Protein AF-A0A2Z6PUZ1-F1 (afdb_monomer_lite)

Structure (mmCIF, N/CA/C/O backbone):
data_AF-A0A2Z6PUZ1-F1
#
_entry.id   AF-A0A2Z6PUZ1-F1
#
loop_
_atom_site.group_PDB
_atom_site.id
_atom_site.type_symbol
_atom_site.label_atom_id
_atom_site.label_alt_id
_atom_site.label_comp_id
_atom_site.label_asym_id
_atom_site.label_entity_id
_atom_site.label_seq_id
_atom_site.pdbx_PDB_ins_code
_atom_site.Cartn_x
_atom_site.Cartn_y
_atom_site.Cartn_z
_atom_site.occupancy
_atom_site.B_iso_or_equiv
_atom_site.auth_seq_id
_atom_site.auth_comp_id
_atom_site.auth_asym_id
_atom_site.auth_atom_id
_atom_site.pdbx_PDB_model_num
ATOM 1 N N . MET A 1 1 ? 56.267 -3.246 -98.572 1.00 48.97 1 MET A N 1
ATOM 2 C CA . MET A 1 1 ? 56.157 -4.081 -97.356 1.00 48.97 1 MET A CA 1
ATOM 3 C C . MET A 1 1 ? 55.888 -3.183 -96.146 1.00 48.97 1 MET A C 1
ATOM 5 O O . MET A 1 1 ? 56.822 -2.883 -95.427 1.00 48.97 1 MET A O 1
ATOM 9 N N . LEU A 1 2 ? 54.656 -2.688 -95.949 1.00 52.09 2 LEU A N 1
ATOM 10 C CA . LEU A 1 2 ? 54.317 -1.794 -94.814 1.00 52.09 2 LEU A CA 1
ATOM 11 C C . LEU A 1 2 ? 52.958 -2.115 -94.145 1.00 52.09 2 LEU A C 1
ATOM 13 O O . LEU A 1 2 ? 52.468 -1.336 -93.341 1.00 52.09 2 LEU A O 1
ATOM 17 N N . GLY A 1 3 ? 52.332 -3.256 -94.467 1.00 59.59 3 GLY A N 1
ATOM 18 C CA . GLY A 1 3 ? 51.023 -3.641 -93.909 1.00 59.59 3 GLY A CA 1
ATOM 19 C C . GLY A 1 3 ? 51.072 -4.608 -92.716 1.00 59.59 3 GLY A C 1
ATOM 20 O O . GLY A 1 3 ? 50.100 -4.700 -91.976 1.00 59.59 3 GLY A O 1
ATOM 21 N N . GLY A 1 4 ? 52.186 -5.326 -92.519 1.00 64.75 4 GLY A N 1
ATOM 22 C CA . GLY A 1 4 ? 52.316 -6.352 -91.472 1.00 64.75 4 GLY A CA 1
ATOM 23 C C . GLY A 1 4 ? 52.539 -5.777 -90.070 1.00 64.75 4 GLY A C 1
ATOM 24 O O . GLY A 1 4 ? 51.841 -6.163 -89.135 1.00 64.75 4 GLY A O 1
ATOM 25 N N . ASP A 1 5 ? 53.443 -4.802 -89.938 1.00 68.94 5 ASP A N 1
ATOM 26 C CA . ASP A 1 5 ? 53.825 -4.231 -88.635 1.00 68.94 5 ASP A CA 1
ATOM 27 C C . ASP A 1 5 ? 52.685 -3.431 -87.986 1.00 68.94 5 ASP A C 1
ATOM 29 O O . ASP A 1 5 ? 52.436 -3.552 -86.788 1.00 68.94 5 ASP A O 1
ATOM 33 N N . SER A 1 6 ? 51.913 -2.676 -88.777 1.00 74.31 6 SER A N 1
ATOM 34 C CA . SER A 1 6 ? 50.749 -1.926 -88.278 1.00 74.31 6 SER A CA 1
ATOM 35 C C . SER A 1 6 ? 49.648 -2.848 -87.734 1.00 74.31 6 SER A C 1
ATOM 37 O O . SER A 1 6 ? 49.064 -2.562 -86.689 1.00 74.31 6 SER A O 1
ATOM 39 N N . MET A 1 7 ? 49.401 -3.991 -88.384 1.00 76.06 7 MET A N 1
ATOM 40 C CA . MET A 1 7 ? 48.402 -4.964 -87.927 1.00 76.06 7 MET A CA 1
ATOM 41 C C . MET A 1 7 ? 48.829 -5.655 -86.620 1.00 76.06 7 MET A C 1
ATOM 43 O O . MET A 1 7 ? 47.989 -5.926 -85.760 1.00 76.06 7 MET A O 1
ATOM 47 N N . PHE A 1 8 ? 50.131 -5.902 -86.444 1.00 80.81 8 PHE A N 1
ATOM 48 C CA . PHE A 1 8 ? 50.684 -6.496 -85.226 1.00 80.81 8 PHE A CA 1
ATOM 49 C C . PHE A 1 8 ? 50.580 -5.554 -84.014 1.00 80.81 8 PHE A C 1
ATOM 51 O O . PHE A 1 8 ? 50.162 -5.988 -82.939 1.00 80.81 8 PHE A O 1
ATOM 58 N N . HIS A 1 9 ? 50.859 -4.258 -84.189 1.00 81.38 9 HIS A N 1
ATOM 59 C CA . HIS A 1 9 ? 50.680 -3.256 -83.130 1.00 81.38 9 HIS A CA 1
ATOM 60 C C . HIS A 1 9 ? 49.220 -3.140 -82.665 1.00 81.38 9 HIS A C 1
ATOM 62 O O . HIS A 1 9 ? 48.959 -3.173 -81.464 1.00 81.38 9 HIS A O 1
ATOM 68 N N . ILE A 1 10 ? 48.262 -3.119 -83.597 1.00 84.25 10 ILE A N 1
ATOM 69 C CA . ILE A 1 10 ? 46.825 -3.070 -83.271 1.00 84.25 10 ILE A CA 1
ATOM 70 C C . ILE A 1 10 ? 46.384 -4.322 -82.493 1.00 84.25 10 ILE A C 1
ATOM 72 O O . ILE A 1 10 ? 45.576 -4.237 -81.566 1.00 84.25 10 ILE A O 1
ATOM 76 N N . ALA A 1 11 ? 46.910 -5.501 -82.840 1.00 86.50 11 ALA A N 1
ATOM 77 C CA . ALA A 1 11 ? 46.602 -6.734 -82.119 1.00 86.50 11 ALA A CA 1
ATOM 78 C C . ALA A 1 11 ? 47.135 -6.715 -80.674 1.00 86.50 11 ALA A C 1
ATOM 80 O O . ALA A 1 11 ? 46.419 -7.134 -79.763 1.00 86.50 11 ALA A O 1
ATOM 81 N N . LEU A 1 12 ? 48.345 -6.187 -80.460 1.00 90.81 12 LEU A N 1
ATOM 82 C CA . LEU A 1 12 ? 48.935 -6.022 -79.128 1.00 90.81 12 LEU A CA 1
ATOM 83 C C . LEU A 1 12 ? 48.157 -5.021 -78.269 1.00 90.81 12 LEU A C 1
ATOM 85 O O . LEU A 1 12 ? 47.855 -5.324 -77.116 1.00 90.81 12 LEU A O 1
ATOM 89 N N . GLU A 1 13 ? 47.787 -3.867 -78.825 1.00 90.19 13 GLU A N 1
ATOM 90 C CA . GLU A 1 13 ? 46.967 -2.867 -78.130 1.00 90.19 13 GLU A CA 1
ATOM 91 C C . GLU A 1 13 ? 45.599 -3.430 -77.748 1.00 90.19 13 GLU A C 1
ATOM 93 O O . GLU A 1 13 ? 45.149 -3.269 -76.615 1.00 90.19 13 GLU A O 1
ATOM 98 N N . ARG A 1 14 ? 44.956 -4.173 -78.655 1.00 91.69 14 ARG A N 1
ATOM 99 C CA . ARG A 1 14 ? 43.691 -4.857 -78.369 1.00 91.69 14 ARG A CA 1
ATOM 100 C C . ARG A 1 14 ? 43.838 -5.858 -77.223 1.00 91.69 14 ARG A C 1
ATOM 102 O O . ARG A 1 14 ? 42.954 -5.953 -76.375 1.00 91.69 14 ARG A O 1
ATOM 109 N N . ASP A 1 15 ? 44.911 -6.640 -77.207 1.00 94.50 15 ASP A N 1
ATOM 110 C CA . ASP A 1 15 ? 45.113 -7.660 -76.178 1.00 94.50 15 ASP A CA 1
ATOM 111 C C . ASP A 1 15 ? 45.514 -7.041 -74.825 1.00 94.50 15 ASP A C 1
ATOM 113 O O . ASP A 1 15 ? 45.118 -7.563 -73.781 1.00 94.50 15 ASP A O 1
ATOM 117 N N . ALA A 1 16 ? 46.203 -5.894 -74.821 1.00 94.62 16 ALA A N 1
ATOM 118 C CA . ALA A 1 16 ? 46.419 -5.074 -73.628 1.00 94.62 16 ALA A CA 1
ATOM 119 C C . ALA A 1 16 ? 45.098 -4.486 -73.100 1.00 94.62 16 ALA A C 1
ATOM 121 O O . ALA A 1 16 ? 44.765 -4.689 -71.933 1.00 94.62 16 ALA A O 1
ATOM 122 N N . ALA A 1 17 ? 44.288 -3.879 -73.972 1.00 94.38 17 ALA A N 1
ATOM 123 C CA . ALA A 1 17 ? 42.981 -3.328 -73.616 1.00 94.38 17 ALA A CA 1
ATOM 124 C C . ALA A 1 17 ? 42.038 -4.401 -73.046 1.00 94.38 17 ALA A C 1
ATOM 126 O O . ALA A 1 17 ? 41.336 -4.163 -72.066 1.00 94.38 17 ALA A O 1
ATOM 127 N N . LYS A 1 18 ? 42.052 -5.626 -73.591 1.00 95.06 18 LYS A N 1
ATOM 128 C CA . LYS A 1 18 ? 41.286 -6.755 -73.031 1.00 95.06 18 LYS A CA 1
ATOM 129 C C . LYS A 1 18 ? 41.709 -7.108 -71.603 1.00 95.06 18 LYS A C 1
ATOM 131 O O . LYS A 1 18 ? 40.847 -7.419 -70.784 1.00 95.06 18 LYS A O 1
ATOM 136 N N . LYS A 1 19 ? 43.012 -7.070 -71.295 1.00 95.81 19 LYS A N 1
ATOM 137 C CA . LYS A 1 19 ? 43.515 -7.312 -69.932 1.00 95.81 19 LYS A CA 1
ATOM 138 C C . LYS A 1 19 ? 43.088 -6.199 -68.978 1.00 95.81 19 LYS A C 1
ATOM 140 O O . LYS A 1 19 ? 42.649 -6.499 -67.872 1.00 95.81 19 LYS A O 1
ATOM 145 N N . GLU A 1 20 ? 43.159 -4.942 -69.408 1.00 95.56 20 GLU A N 1
ATOM 146 C CA . GLU A 1 20 ? 42.694 -3.806 -68.604 1.00 95.56 20 GLU A CA 1
ATOM 147 C C . GLU A 1 20 ? 41.190 -3.876 -68.329 1.00 95.56 20 GLU A C 1
ATOM 149 O O . GLU A 1 20 ? 40.772 -3.726 -67.183 1.00 95.56 20 GLU A O 1
ATOM 154 N N . VAL A 1 21 ? 40.376 -4.195 -69.340 1.00 96.62 21 VAL A N 1
ATOM 155 C CA . VAL A 1 21 ? 38.927 -4.392 -69.169 1.00 96.62 21 VAL A CA 1
ATOM 156 C C . VAL A 1 21 ? 38.639 -5.496 -68.150 1.00 96.62 21 VAL A C 1
ATOM 158 O O . VAL A 1 21 ? 37.787 -5.306 -67.282 1.00 96.62 21 VAL A O 1
ATOM 161 N N . ALA A 1 22 ? 39.367 -6.616 -68.200 1.00 96.31 22 ALA A N 1
ATOM 162 C CA . ALA A 1 22 ? 39.205 -7.702 -67.235 1.00 96.31 22 ALA A CA 1
ATOM 163 C C . ALA A 1 22 ? 39.552 -7.265 -65.797 1.00 96.31 22 ALA A C 1
ATOM 165 O O . ALA A 1 22 ? 38.813 -7.579 -64.863 1.00 96.31 22 ALA A O 1
ATOM 166 N N . LEU A 1 23 ? 40.630 -6.493 -65.614 1.00 96.69 23 LEU A N 1
ATOM 167 C CA . LEU A 1 23 ? 41.018 -5.951 -64.306 1.00 96.69 23 LEU A CA 1
ATOM 168 C C . LEU A 1 23 ? 39.987 -4.951 -63.766 1.00 96.69 23 LEU A C 1
ATOM 170 O O . LEU A 1 23 ? 39.624 -5.004 -62.590 1.00 96.69 23 LEU A O 1
ATOM 174 N N . VAL A 1 24 ? 39.478 -4.061 -64.620 1.00 96.94 24 VAL A N 1
ATOM 175 C CA . VAL A 1 24 ? 38.442 -3.089 -64.241 1.00 96.94 24 VAL A CA 1
ATOM 176 C C . VAL A 1 24 ? 37.142 -3.799 -63.867 1.00 96.94 24 VAL A C 1
ATOM 178 O O . VAL A 1 24 ? 36.525 -3.437 -62.869 1.00 96.94 24 VAL A O 1
ATOM 181 N N . GLN A 1 25 ? 36.743 -4.836 -64.607 1.00 96.81 25 GLN A N 1
ATOM 182 C CA . GLN A 1 25 ? 35.571 -5.649 -64.269 1.00 96.81 25 GLN A CA 1
ATOM 183 C C . GLN A 1 25 ? 35.733 -6.346 -62.916 1.00 96.81 25 GLN A C 1
ATOM 185 O O . GLN A 1 25 ? 34.830 -6.270 -62.086 1.00 96.81 25 GLN A O 1
ATOM 190 N N . GLN A 1 26 ? 36.889 -6.962 -62.653 1.00 97.44 26 GLN A N 1
ATOM 191 C CA . GLN A 1 26 ? 37.169 -7.577 -61.355 1.00 97.44 26 GLN A CA 1
ATOM 192 C C . GLN A 1 26 ? 37.097 -6.550 -60.215 1.00 97.44 26 GLN A C 1
ATOM 194 O O . GLN A 1 26 ? 36.474 -6.806 -59.184 1.00 97.44 26 GLN A O 1
ATOM 199 N N . SER A 1 27 ? 37.701 -5.375 -60.410 1.00 96.94 27 SER A N 1
ATOM 200 C CA . SER A 1 27 ? 37.666 -4.280 -59.437 1.00 96.94 27 SER A CA 1
ATOM 201 C C . SER A 1 27 ? 36.239 -3.778 -59.189 1.00 96.94 27 SER A C 1
ATOM 203 O O . SER A 1 27 ? 35.842 -3.572 -58.041 1.00 96.94 27 SER A O 1
ATOM 205 N N . LEU A 1 28 ? 35.429 -3.653 -60.245 1.00 97.31 28 LEU A N 1
ATOM 206 C CA . LEU A 1 28 ? 34.025 -3.259 -60.150 1.00 97.31 28 LEU A CA 1
ATOM 207 C C . LEU A 1 28 ? 33.201 -4.277 -59.354 1.00 97.31 28 LEU A C 1
ATOM 209 O O . LEU A 1 28 ? 32.424 -3.883 -58.484 1.00 97.31 28 LEU A O 1
ATOM 213 N N . GLU A 1 29 ? 33.371 -5.572 -59.621 1.00 97.75 29 GLU A N 1
ATOM 214 C CA . GLU A 1 29 ? 32.673 -6.619 -58.869 1.00 97.75 29 GLU A CA 1
ATOM 215 C C . GLU A 1 29 ? 33.099 -6.633 -57.395 1.00 97.75 29 GLU A C 1
ATOM 217 O O . GLU A 1 29 ? 32.244 -6.676 -56.507 1.00 97.75 29 GLU A O 1
ATOM 222 N N . GLN A 1 30 ? 34.392 -6.467 -57.100 1.00 97.31 30 GLN A N 1
ATOM 223 C CA . GLN A 1 30 ? 34.864 -6.344 -55.719 1.00 97.31 30 GLN A CA 1
ATOM 224 C C . GLN A 1 30 ? 34.286 -5.104 -55.018 1.00 97.31 30 GLN A C 1
ATOM 226 O O . GLN A 1 30 ? 33.877 -5.176 -53.856 1.00 97.31 30 GLN A O 1
ATOM 231 N N . ALA A 1 31 ? 34.209 -3.967 -55.714 1.00 97.75 31 ALA A N 1
ATOM 232 C CA . ALA A 1 31 ? 33.630 -2.740 -55.177 1.00 97.75 31 ALA A CA 1
ATOM 233 C C . ALA A 1 31 ? 32.133 -2.897 -54.862 1.00 97.75 31 ALA A C 1
ATOM 235 O O . ALA A 1 31 ? 31.678 -2.417 -53.822 1.00 97.75 31 ALA A O 1
ATOM 236 N N . LYS A 1 32 ? 31.371 -3.612 -55.702 1.00 97.88 32 LYS A N 1
ATOM 237 C CA . LYS A 1 32 ? 29.952 -3.921 -55.451 1.00 97.88 32 LYS A CA 1
ATOM 238 C C . LYS A 1 32 ? 29.767 -4.781 -54.203 1.00 97.88 32 LYS A C 1
ATOM 240 O O . LYS A 1 32 ? 28.930 -4.452 -53.361 1.00 97.88 32 LYS A O 1
ATOM 245 N N . VAL A 1 33 ? 30.565 -5.842 -54.059 1.00 97.69 33 VAL A N 1
ATOM 246 C CA . VAL A 1 33 ? 30.535 -6.716 -52.873 1.00 97.69 33 VAL A CA 1
ATOM 247 C C . VAL A 1 33 ? 30.870 -5.918 -51.612 1.00 97.69 33 VAL A C 1
ATOM 249 O O . VAL A 1 33 ? 30.142 -5.991 -50.621 1.00 97.69 33 VAL A O 1
ATOM 252 N N . ASN A 1 34 ? 31.912 -5.085 -51.664 1.00 97.50 34 ASN A N 1
ATOM 253 C CA . ASN A 1 34 ? 32.303 -4.237 -50.539 1.00 97.50 34 ASN A CA 1
ATOM 254 C C . ASN A 1 34 ? 31.202 -3.232 -50.176 1.00 97.50 34 ASN A C 1
ATOM 256 O O . ASN A 1 34 ? 30.875 -3.075 -49.002 1.00 97.50 34 ASN A O 1
ATOM 260 N N . HIS A 1 35 ? 30.598 -2.571 -51.166 1.00 98.06 35 HIS A N 1
ATOM 261 C CA . HIS A 1 35 ? 29.508 -1.627 -50.931 1.00 98.06 35 HIS A CA 1
ATOM 262 C C . HIS A 1 35 ? 28.308 -2.299 -50.251 1.00 98.06 35 HIS A C 1
ATOM 264 O O . HIS A 1 35 ? 27.771 -1.759 -49.283 1.00 98.06 35 HIS A O 1
ATOM 270 N N . ALA A 1 36 ? 27.918 -3.493 -50.709 1.00 97.94 36 ALA A N 1
ATOM 271 C CA . ALA A 1 36 ? 26.853 -4.267 -50.081 1.00 97.94 36 ALA A CA 1
ATOM 272 C C . ALA A 1 36 ? 27.187 -4.604 -48.616 1.00 97.94 36 ALA A C 1
ATOM 274 O O . ALA A 1 36 ? 26.367 -4.363 -47.730 1.00 97.94 36 ALA A O 1
ATOM 275 N N . ALA A 1 37 ? 28.411 -5.066 -48.341 1.00 97.75 37 ALA A N 1
ATOM 276 C CA . ALA A 1 37 ? 28.863 -5.364 -46.983 1.00 97.75 37 ALA A CA 1
ATOM 277 C C . ALA A 1 37 ? 28.849 -4.122 -46.069 1.00 97.75 37 ALA A C 1
ATOM 279 O O . ALA A 1 37 ? 28.367 -4.184 -44.935 1.00 97.75 37 ALA A O 1
ATOM 280 N N . TYR A 1 38 ? 29.320 -2.971 -46.561 1.00 98.12 38 TYR A N 1
ATOM 281 C CA . TYR A 1 38 ? 29.282 -1.715 -45.806 1.00 98.12 38 TYR A CA 1
ATOM 282 C C . TYR A 1 38 ? 27.859 -1.244 -45.525 1.00 98.12 38 TYR A C 1
ATOM 284 O O . TYR A 1 38 ? 27.577 -0.789 -44.417 1.00 98.12 38 TYR A O 1
ATOM 292 N N . LYS A 1 39 ? 26.955 -1.378 -46.497 1.00 98.19 39 LYS A N 1
ATOM 293 C CA . LYS A 1 39 ? 25.550 -1.004 -46.337 1.00 98.19 39 LYS A CA 1
ATOM 294 C C . LYS A 1 39 ? 24.876 -1.812 -45.228 1.00 98.19 39 LYS A C 1
ATOM 296 O O . LYS A 1 39 ? 24.182 -1.229 -44.398 1.00 98.19 39 LYS A O 1
ATOM 301 N N . GLU A 1 40 ? 25.104 -3.122 -45.173 1.00 98.19 40 GLU A N 1
ATOM 302 C CA . GLU A 1 40 ? 24.557 -3.966 -44.103 1.00 98.19 40 GLU A CA 1
ATOM 303 C C . GLU A 1 40 ? 25.173 -3.635 -42.737 1.00 98.19 40 GLU A C 1
ATOM 305 O O . GLU A 1 40 ? 24.446 -3.501 -41.751 1.00 98.19 40 GLU A O 1
ATOM 310 N N . LYS A 1 41 ? 26.489 -3.387 -42.673 1.00 97.94 41 LYS A N 1
ATOM 311 C CA . LYS A 1 41 ? 27.143 -2.930 -41.436 1.00 97.94 41 LYS A CA 1
ATOM 312 C C . LYS A 1 41 ? 26.568 -1.600 -40.941 1.00 97.94 41 LYS A C 1
ATOM 314 O O . LYS A 1 41 ? 26.324 -1.457 -39.746 1.00 97.94 41 LYS A O 1
ATOM 319 N N . PHE A 1 42 ? 26.328 -0.649 -41.841 1.00 98.12 42 PHE A N 1
ATOM 320 C CA . PHE A 1 42 ? 25.741 0.644 -41.496 1.00 98.12 42 PHE A CA 1
ATOM 321 C C . PHE A 1 42 ? 24.319 0.495 -40.942 1.00 98.12 42 PHE A C 1
ATOM 323 O O . PHE A 1 42 ? 24.001 1.080 -39.909 1.00 98.12 42 PHE A O 1
ATOM 330 N N . LYS A 1 43 ? 23.478 -0.343 -41.564 1.00 98.38 43 LYS A N 1
ATOM 331 C CA . LYS A 1 43 ? 22.136 -0.651 -41.038 1.00 98.38 43 LYS A CA 1
ATOM 332 C C . LYS A 1 43 ? 22.197 -1.252 -39.634 1.00 98.38 43 LYS A C 1
ATOM 334 O O . LYS A 1 43 ? 21.428 -0.851 -38.765 1.00 98.38 43 LYS A O 1
ATOM 339 N N . LEU A 1 44 ? 23.117 -2.192 -39.406 1.00 98.38 44 LEU A N 1
ATOM 340 C CA . LEU A 1 44 ? 23.300 -2.804 -38.092 1.00 98.38 44 LEU A CA 1
ATOM 341 C C . LEU A 1 44 ? 23.732 -1.765 -37.048 1.00 98.38 44 LEU A C 1
ATOM 343 O O . LEU A 1 44 ? 23.182 -1.738 -35.951 1.00 98.38 44 LEU A O 1
ATOM 347 N N . GLN A 1 45 ? 24.676 -0.888 -37.398 1.00 98.38 45 GLN A N 1
ATOM 348 C CA . GLN A 1 45 ? 25.124 0.198 -36.524 1.00 98.38 45 GLN A CA 1
ATOM 349 C C . GLN A 1 45 ? 23.990 1.168 -36.181 1.00 98.38 45 GLN A C 1
ATOM 351 O O . GLN A 1 45 ? 23.842 1.521 -35.015 1.00 98.38 45 GLN A O 1
ATOM 356 N N . ALA A 1 46 ? 23.159 1.543 -37.157 1.00 98.31 46 ALA A N 1
ATOM 357 C CA . ALA A 1 46 ? 21.990 2.382 -36.913 1.00 98.31 46 ALA A CA 1
ATOM 358 C C . ALA A 1 46 ? 21.016 1.720 -35.922 1.00 98.31 46 ALA A C 1
ATOM 360 O O . ALA A 1 46 ? 20.593 2.357 -34.962 1.00 98.31 46 ALA A O 1
ATOM 361 N N . GLY A 1 47 ? 20.733 0.423 -36.092 1.00 98.44 47 GLY A N 1
ATOM 362 C CA . GLY A 1 47 ? 19.868 -0.319 -35.170 1.00 98.44 47 GLY A CA 1
ATOM 363 C C . GLY A 1 47 ? 20.445 -0.454 -33.756 1.00 98.44 47 GLY A C 1
ATOM 364 O O . GLY A 1 47 ? 19.699 -0.403 -32.779 1.00 98.44 47 GLY A O 1
ATOM 365 N N . LEU A 1 48 ? 21.766 -0.602 -33.626 1.00 98.50 48 LEU A N 1
ATOM 366 C CA . LEU A 1 48 ? 22.433 -0.608 -32.321 1.00 98.50 48 LEU A CA 1
ATOM 367 C C . LEU A 1 48 ? 22.367 0.759 -31.639 1.00 98.50 48 LEU A C 1
ATOM 369 O O . LEU A 1 48 ? 22.123 0.811 -30.438 1.00 98.50 48 LEU A O 1
ATOM 373 N N . LEU A 1 49 ? 22.540 1.847 -32.393 1.00 98.44 49 LEU A N 1
ATOM 374 C CA . LEU A 1 49 ? 22.456 3.203 -31.855 1.00 98.44 49 LEU A CA 1
ATOM 375 C C . LEU A 1 49 ? 21.052 3.509 -31.316 1.00 98.44 49 LEU A C 1
ATOM 377 O O . LEU A 1 49 ? 20.928 4.050 -30.222 1.00 98.44 49 LEU A O 1
ATOM 381 N N . THR A 1 50 ? 19.999 3.101 -32.031 1.00 98.38 50 THR A N 1
ATOM 382 C CA . THR A 1 50 ? 18.615 3.240 -31.551 1.00 98.38 50 THR A CA 1
ATOM 383 C C . THR A 1 50 ? 18.397 2.493 -30.236 1.00 98.38 50 THR A C 1
ATOM 385 O O . THR A 1 50 ? 17.910 3.082 -29.275 1.00 98.38 50 THR A O 1
ATOM 388 N N . LYS A 1 51 ? 18.826 1.226 -30.154 1.00 98.44 51 LYS A N 1
ATOM 389 C CA . LYS A 1 51 ? 18.707 0.428 -28.923 1.00 98.44 51 LYS A CA 1
ATOM 390 C C . LYS A 1 51 ? 19.503 1.010 -27.759 1.00 98.44 51 LYS A C 1
ATOM 392 O O . LYS A 1 51 ? 19.074 0.893 -26.616 1.00 98.44 51 LYS A O 1
ATOM 397 N N . LEU A 1 52 ? 20.669 1.594 -28.034 1.00 98.44 52 LEU A N 1
ATOM 398 C CA . LEU A 1 52 ? 21.477 2.245 -27.008 1.00 98.44 52 LEU A CA 1
ATOM 399 C C . LEU A 1 52 ? 20.733 3.449 -26.422 1.00 98.44 52 LEU A C 1
ATOM 401 O O . LEU A 1 52 ? 20.615 3.539 -25.206 1.00 98.44 52 LEU A O 1
ATOM 405 N N . ASN A 1 53 ? 20.151 4.295 -27.274 1.00 98.12 53 ASN A N 1
ATOM 406 C CA . ASN A 1 53 ? 19.367 5.448 -26.832 1.00 98.12 53 ASN A CA 1
ATOM 407 C C . ASN A 1 53 ? 18.138 5.030 -26.005 1.00 98.12 53 ASN A C 1
ATO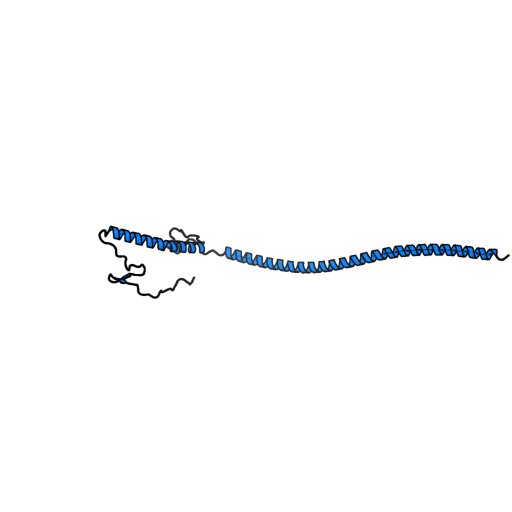M 409 O O . ASN A 1 53 ? 17.901 5.575 -24.933 1.00 98.12 53 ASN A O 1
ATOM 413 N N . GLU A 1 54 ? 17.393 4.011 -26.450 1.00 98.44 54 GLU A N 1
ATOM 414 C CA . GLU A 1 54 ? 16.268 3.452 -25.680 1.00 98.44 54 GLU A CA 1
ATOM 415 C C . GLU A 1 54 ? 16.706 2.982 -24.282 1.00 98.44 54 GLU A C 1
ATOM 417 O O . GLU A 1 54 ? 16.005 3.207 -23.294 1.00 98.44 54 GLU A O 1
ATOM 422 N N . LYS A 1 55 ? 17.881 2.347 -24.181 1.00 98.19 55 LYS A N 1
ATOM 423 C CA . LYS A 1 55 ? 18.421 1.872 -22.902 1.00 98.19 55 LYS A CA 1
ATOM 424 C C . LYS A 1 55 ? 18.934 2.995 -22.010 1.00 98.19 55 LYS A C 1
ATOM 426 O O . LYS A 1 55 ? 18.778 2.896 -20.795 1.00 98.19 55 LYS A O 1
ATOM 431 N N . GLU A 1 56 ? 19.501 4.052 -22.578 1.00 98.25 56 GLU A N 1
ATOM 432 C CA . GLU A 1 56 ? 19.884 5.251 -21.829 1.00 98.25 56 GLU A CA 1
ATOM 433 C C . GLU A 1 56 ? 18.653 5.960 -21.242 1.00 98.25 56 GLU A C 1
ATOM 435 O O . GLU A 1 56 ? 18.652 6.317 -20.063 1.00 98.25 56 GLU A O 1
ATOM 440 N N . GLU A 1 57 ? 17.566 6.079 -22.010 1.00 98.44 57 GLU A N 1
ATOM 441 C CA . GLU A 1 57 ? 16.298 6.638 -21.523 1.00 98.44 57 GLU A CA 1
ATOM 442 C C . GLU A 1 57 ? 15.664 5.776 -20.417 1.00 98.44 57 GLU A C 1
ATOM 444 O O . GLU A 1 57 ? 15.185 6.302 -19.407 1.00 98.44 57 GLU A O 1
ATOM 449 N N . GLU A 1 58 ? 15.677 4.448 -20.571 1.00 98.38 58 GLU A N 1
ATOM 450 C CA . GLU A 1 58 ? 15.195 3.512 -19.548 1.00 98.38 58 GLU A CA 1
ATOM 451 C C . GLU A 1 58 ? 16.022 3.616 -18.256 1.00 98.38 58 GLU A C 1
ATOM 453 O O . GLU A 1 58 ? 15.455 3.688 -17.164 1.00 98.38 58 GLU A O 1
ATOM 458 N N . ALA A 1 59 ? 17.352 3.698 -18.364 1.00 98.25 59 ALA A N 1
ATOM 459 C CA . ALA A 1 59 ? 18.244 3.858 -17.218 1.00 98.25 59 ALA A CA 1
ATOM 460 C C . ALA A 1 59 ? 18.004 5.183 -16.473 1.00 98.25 59 ALA A C 1
ATOM 462 O O . ALA A 1 59 ? 17.971 5.197 -15.238 1.00 98.25 59 ALA A O 1
ATOM 463 N N . ALA A 1 60 ? 17.770 6.281 -17.200 1.00 98.38 60 ALA A N 1
ATOM 464 C CA . ALA A 1 60 ? 17.425 7.568 -16.601 1.00 98.38 60 ALA A CA 1
ATOM 465 C C . ALA A 1 60 ? 16.103 7.486 -15.817 1.00 98.38 60 ALA A C 1
ATOM 467 O O . ALA A 1 60 ? 16.038 7.910 -14.663 1.00 98.38 60 ALA A O 1
ATOM 468 N N . ARG A 1 61 ? 15.066 6.864 -16.396 1.00 98.50 61 ARG A N 1
ATOM 469 C CA . ARG A 1 61 ? 13.778 6.649 -15.713 1.00 98.50 61 ARG A CA 1
ATOM 470 C C . ARG A 1 61 ? 13.923 5.796 -14.456 1.00 98.50 61 ARG A C 1
ATOM 472 O O . ARG A 1 61 ? 13.406 6.168 -13.404 1.00 98.50 61 ARG A O 1
ATOM 479 N N . LEU A 1 62 ? 14.640 4.676 -14.547 1.00 98.31 62 LEU A N 1
ATOM 480 C CA . LEU A 1 62 ? 14.855 3.783 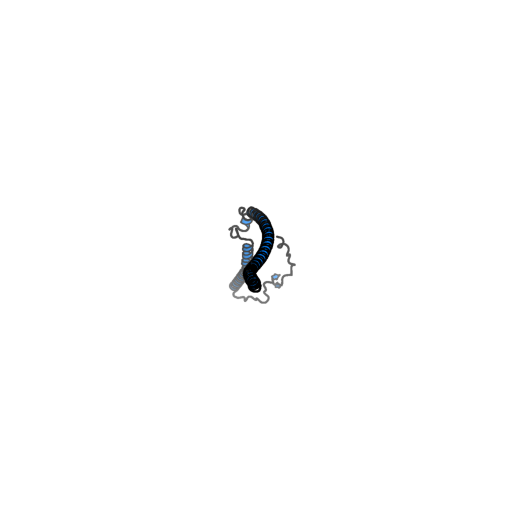-13.406 1.00 98.31 62 LEU A CA 1
ATOM 481 C C . LEU A 1 62 ? 15.622 4.473 -12.277 1.00 98.31 62 LEU A C 1
ATOM 483 O O . LEU A 1 62 ? 15.285 4.273 -11.112 1.00 98.31 62 LEU A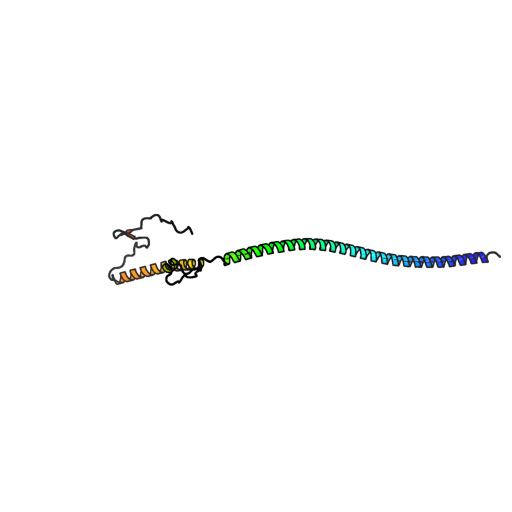 O 1
ATOM 487 N N . THR A 1 63 ? 16.594 5.324 -12.608 1.00 98.31 63 THR A N 1
ATOM 488 C CA . THR A 1 63 ? 17.308 6.141 -11.615 1.00 98.31 63 THR A CA 1
ATOM 489 C C . THR A 1 63 ? 16.336 7.038 -10.849 1.00 98.31 63 THR A C 1
ATOM 491 O O . THR A 1 63 ? 16.298 6.983 -9.622 1.00 98.31 63 THR A O 1
ATOM 494 N N . THR A 1 64 ? 15.470 7.777 -11.554 1.00 98.19 64 THR A N 1
ATOM 495 C CA . THR A 1 64 ? 14.498 8.671 -10.898 1.00 98.19 64 THR A CA 1
ATOM 496 C C . THR A 1 64 ? 13.485 7.933 -10.019 1.00 98.19 64 THR A C 1
ATOM 498 O O . THR A 1 64 ? 13.161 8.396 -8.926 1.00 98.19 64 THR A O 1
ATOM 501 N N . GLU A 1 65 ? 12.996 6.765 -10.450 1.00 98.38 65 GLU A N 1
ATOM 502 C CA . GLU A 1 65 ? 12.052 5.986 -9.640 1.00 98.38 65 GLU A CA 1
ATOM 503 C C . GLU A 1 65 ? 12.750 5.366 -8.422 1.00 98.38 65 GLU A C 1
ATOM 505 O O . GLU A 1 65 ? 12.163 5.309 -7.345 1.00 98.38 65 GLU A O 1
ATOM 510 N N . THR A 1 66 ? 14.017 4.962 -8.559 1.00 98.25 66 THR A N 1
ATOM 511 C CA . THR A 1 66 ? 14.817 4.443 -7.439 1.00 98.25 66 THR A CA 1
ATOM 512 C C . THR A 1 66 ? 14.996 5.504 -6.355 1.00 98.25 66 THR A C 1
ATOM 514 O O . THR A 1 66 ? 14.740 5.220 -5.188 1.00 98.25 66 THR A O 1
ATOM 517 N N . GLU A 1 67 ? 15.353 6.736 -6.726 1.00 98.38 67 GLU A N 1
ATOM 518 C CA . GLU A 1 67 ? 15.494 7.855 -5.781 1.00 98.38 67 GLU A CA 1
ATOM 519 C C . GLU A 1 67 ? 14.175 8.165 -5.057 1.00 98.38 67 GLU A C 1
ATOM 521 O O . GLU A 1 67 ? 14.145 8.354 -3.837 1.00 98.38 67 GLU A O 1
ATOM 526 N N . LYS A 1 68 ? 13.058 8.165 -5.793 1.00 98.44 68 LYS A N 1
ATOM 527 C CA . LYS A 1 68 ? 11.718 8.371 -5.232 1.00 98.44 68 LYS A CA 1
ATOM 528 C C . LYS A 1 68 ? 11.333 7.266 -4.245 1.00 98.44 68 LYS A C 1
ATOM 530 O O . LYS A 1 68 ? 10.874 7.572 -3.143 1.00 98.44 68 LYS A O 1
ATOM 535 N N . LEU A 1 69 ? 11.514 5.998 -4.621 1.00 98.50 69 LEU A N 1
ATOM 536 C CA . LEU A 1 69 ? 11.223 4.855 -3.752 1.00 98.50 69 LEU A CA 1
ATOM 537 C C . LEU A 1 69 ? 12.110 4.868 -2.503 1.00 98.50 69 LEU A C 1
ATOM 539 O O . LEU A 1 69 ? 11.624 4.602 -1.406 1.00 98.50 69 LEU A O 1
ATOM 543 N N . GLU A 1 70 ? 13.386 5.233 -2.636 1.00 98.38 70 GLU A N 1
ATOM 544 C CA . GLU A 1 70 ? 14.291 5.379 -1.496 1.00 98.38 70 GLU A CA 1
ATOM 545 C C . GLU A 1 70 ? 13.805 6.464 -0.519 1.00 98.38 70 GLU A C 1
ATOM 547 O O . GLU A 1 70 ? 13.850 6.263 0.697 1.00 98.38 70 GLU A O 1
ATOM 552 N N . GLY A 1 71 ? 13.284 7.584 -1.032 1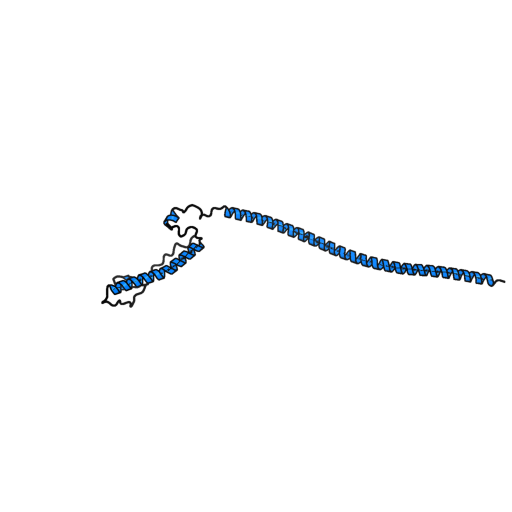.00 98.25 71 GLY A N 1
ATOM 553 C CA . GLY A 1 71 ? 12.628 8.617 -0.225 1.00 98.25 71 GLY A CA 1
ATOM 554 C C . GLY A 1 71 ? 11.429 8.074 0.558 1.00 98.25 71 GLY A C 1
ATOM 555 O O . GLY A 1 71 ? 11.381 8.196 1.780 1.00 98.25 71 GLY A O 1
ATOM 556 N N . GLN A 1 72 ? 10.515 7.376 -0.120 1.00 98.50 72 GLN A N 1
ATOM 557 C CA . GLN A 1 72 ? 9.335 6.780 0.522 1.00 98.50 72 GLN A CA 1
ATOM 558 C C . GLN A 1 72 ? 9.704 5.754 1.603 1.00 98.50 72 GLN A C 1
ATOM 560 O O . GLN A 1 72 ? 9.076 5.709 2.662 1.00 98.50 72 GLN A O 1
ATOM 565 N N . VAL A 1 73 ? 10.739 4.942 1.367 1.00 98.44 73 VAL A N 1
ATOM 566 C CA . VAL A 1 73 ? 11.236 3.976 2.358 1.00 98.44 73 VAL A CA 1
ATOM 567 C C . VAL A 1 73 ? 11.772 4.689 3.599 1.00 98.44 73 VAL A C 1
ATOM 569 O O . VAL A 1 73 ? 11.515 4.233 4.717 1.00 98.44 73 VAL A O 1
ATOM 572 N N . LYS A 1 74 ? 12.486 5.809 3.437 1.00 98.31 74 LYS A N 1
ATOM 573 C CA . LYS A 1 74 ? 12.976 6.613 4.568 1.00 98.31 74 LYS A CA 1
ATOM 574 C C . LYS A 1 74 ? 11.814 7.173 5.386 1.00 98.31 74 LYS A C 1
ATOM 576 O O . LYS A 1 74 ? 11.797 6.967 6.600 1.00 98.31 74 LYS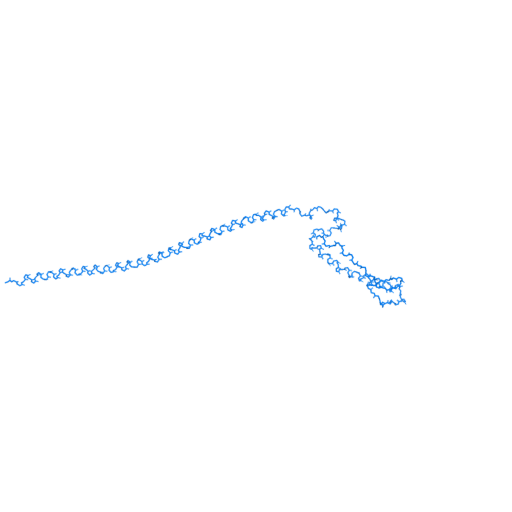 A O 1
ATOM 581 N N . ASP A 1 75 ? 10.825 7.778 4.734 1.00 98.25 75 ASP A N 1
ATOM 582 C CA . ASP A 1 75 ? 9.652 8.358 5.399 1.00 98.25 75 ASP A CA 1
ATOM 583 C C . ASP A 1 75 ? 8.886 7.300 6.207 1.00 98.25 75 ASP A C 1
ATOM 585 O O . ASP A 1 75 ? 8.719 7.445 7.422 1.00 98.25 75 ASP A O 1
ATOM 589 N N . LEU A 1 76 ? 8.539 6.171 5.581 1.00 98.38 76 LEU A N 1
ATOM 590 C CA . LEU A 1 76 ? 7.851 5.059 6.249 1.00 98.38 76 LEU A CA 1
ATOM 591 C C . LEU A 1 76 ? 8.659 4.482 7.417 1.00 98.38 76 LEU A C 1
ATOM 593 O O . LEU A 1 76 ? 8.096 4.097 8.442 1.00 98.38 76 LEU A O 1
ATOM 597 N N . THR A 1 77 ? 9.986 4.437 7.299 1.00 98.06 77 THR A N 1
ATOM 598 C CA . THR A 1 77 ? 10.855 3.976 8.390 1.00 98.06 77 THR A CA 1
ATOM 599 C C . THR A 1 77 ? 10.790 4.926 9.589 1.00 98.06 77 THR A C 1
ATOM 601 O O . THR A 1 77 ? 10.737 4.472 10.736 1.00 98.06 77 THR A O 1
ATOM 604 N N . THR A 1 78 ? 10.761 6.242 9.351 1.00 98.06 78 THR A N 1
ATOM 605 C CA . THR A 1 78 ? 10.619 7.235 10.430 1.00 98.06 78 THR A CA 1
ATOM 606 C C . THR A 1 78 ? 9.246 7.188 11.095 1.00 98.06 78 THR A C 1
ATOM 608 O O . THR A 1 78 ? 9.155 7.250 12.326 1.00 98.06 78 THR A O 1
ATOM 611 N N . GLU A 1 79 ? 8.186 7.007 10.310 1.00 98.12 79 GLU A N 1
ATOM 612 C CA . GLU A 1 79 ? 6.825 6.867 10.819 1.00 98.12 79 GLU A CA 1
ATOM 613 C C . GLU A 1 79 ? 6.687 5.601 11.665 1.00 98.12 79 GLU A C 1
ATOM 615 O O . GLU A 1 79 ? 6.228 5.671 12.807 1.00 98.12 79 GLU A O 1
ATOM 620 N N . LYS A 1 80 ? 7.179 4.462 11.163 1.00 98.19 80 LYS A N 1
ATOM 621 C CA . LYS A 1 80 ? 7.187 3.194 11.898 1.00 98.19 80 LYS A CA 1
ATOM 622 C C . LYS A 1 80 ? 7.847 3.346 13.267 1.00 98.19 80 LYS A C 1
ATOM 624 O O . LYS A 1 80 ? 7.247 2.979 14.272 1.00 98.19 80 LYS A O 1
ATOM 629 N N . LYS A 1 81 ? 9.043 3.941 13.328 1.00 97.88 81 LYS A N 1
ATOM 630 C CA . LYS A 1 81 ? 9.756 4.174 14.595 1.00 97.88 81 LYS A CA 1
ATOM 631 C C . LYS A 1 81 ? 8.958 5.065 15.555 1.00 97.88 81 LYS A C 1
ATOM 633 O O . LYS A 1 81 ? 8.971 4.850 16.765 1.00 97.88 81 LYS A O 1
ATOM 638 N N . THR A 1 82 ? 8.267 6.069 15.020 1.00 98.00 82 THR A N 1
ATOM 639 C CA . THR A 1 82 ? 7.421 6.974 15.808 1.00 98.00 82 THR A CA 1
ATOM 640 C C . THR A 1 82 ? 6.219 6.237 16.394 1.00 98.00 82 THR A C 1
ATOM 642 O O . THR A 1 82 ? 5.922 6.384 17.580 1.00 98.00 82 THR A O 1
ATOM 645 N N . LEU A 1 83 ? 5.544 5.422 15.583 1.00 97.75 83 LEU A N 1
ATOM 646 C CA . LEU A 1 83 ? 4.411 4.611 16.020 1.00 97.75 83 LEU A CA 1
ATOM 647 C C . LEU A 1 83 ? 4.832 3.557 17.047 1.00 97.75 83 LEU A C 1
ATOM 649 O O . LEU A 1 83 ? 4.167 3.429 18.068 1.00 97.75 83 LEU A O 1
ATOM 653 N N . GLU A 1 84 ? 5.959 2.874 16.842 1.00 97.31 84 GLU A N 1
ATOM 654 C CA . GLU A 1 84 ? 6.528 1.942 17.828 1.00 97.31 84 GLU A CA 1
ATOM 655 C C . GLU A 1 84 ? 6.793 2.630 19.177 1.00 97.31 84 GLU A C 1
ATOM 657 O O . GLU A 1 84 ? 6.493 2.068 20.230 1.00 97.31 84 GLU A O 1
ATOM 662 N N . GLY A 1 85 ? 7.291 3.874 19.162 1.00 96.25 85 GLY A N 1
ATOM 663 C CA . GLY A 1 85 ? 7.458 4.684 20.371 1.00 96.25 85 GLY A CA 1
ATOM 664 C C . GLY A 1 85 ? 6.137 4.959 21.093 1.00 96.25 85 GLY A C 1
ATOM 665 O O . GLY A 1 85 ? 6.048 4.746 22.301 1.00 96.25 85 GLY A O 1
ATOM 666 N N . LYS A 1 86 ? 5.097 5.365 20.353 1.00 96.56 86 LYS A N 1
ATOM 667 C CA . LYS A 1 86 ? 3.752 5.610 20.906 1.00 96.56 86 LYS A CA 1
ATOM 668 C C . LYS A 1 86 ? 3.109 4.344 21.465 1.00 96.56 86 LYS A C 1
ATOM 670 O O . LYS A 1 86 ? 2.491 4.395 22.522 1.00 96.56 86 LYS A O 1
ATOM 675 N N . VAL A 1 87 ? 3.251 3.211 20.777 1.00 95.62 87 VAL A N 1
ATOM 676 C CA . VAL A 1 87 ? 2.743 1.917 21.256 1.00 95.62 87 VAL A CA 1
ATOM 677 C C . VAL A 1 87 ? 3.411 1.559 22.578 1.00 95.62 87 VAL A C 1
ATOM 679 O O . VAL A 1 87 ? 2.716 1.291 23.551 1.00 95.62 87 VAL A O 1
ATOM 682 N N . LYS A 1 88 ? 4.742 1.661 22.656 1.00 94.56 88 LYS A N 1
ATOM 683 C CA . LYS A 1 88 ? 5.482 1.385 23.891 1.00 94.56 88 LYS A CA 1
ATOM 684 C C . LYS A 1 88 ? 5.086 2.321 25.037 1.00 94.56 88 LYS A C 1
ATOM 686 O O . LYS A 1 88 ? 4.996 1.883 26.180 1.00 94.56 88 LYS A O 1
ATOM 691 N N . GLU A 1 89 ? 4.856 3.602 24.748 1.00 93.44 89 GLU A N 1
ATOM 692 C CA . GLU A 1 89 ? 4.364 4.571 25.733 1.00 93.44 89 GLU A CA 1
ATOM 693 C C . GLU A 1 89 ? 2.993 4.154 26.281 1.00 93.44 89 GLU A C 1
ATOM 695 O O . GLU A 1 89 ? 2.816 4.079 27.497 1.00 93.44 89 GLU A O 1
ATOM 700 N N . LEU A 1 90 ? 2.052 3.806 25.398 1.00 89.06 90 LEU A N 1
ATOM 701 C CA . LEU A 1 90 ? 0.719 3.341 25.782 1.00 89.06 90 LEU A CA 1
ATOM 702 C C . LEU A 1 90 ? 0.755 2.029 26.572 1.00 89.06 90 LEU A C 1
ATOM 704 O O . LEU A 1 90 ? 0.038 1.914 27.559 1.00 89.06 90 LEU A O 1
ATOM 708 N N . GLU A 1 91 ? 1.598 1.074 26.178 1.00 85.25 91 GLU A N 1
ATOM 709 C CA . GLU A 1 91 ? 1.801 -0.190 26.899 1.00 85.25 91 GLU A CA 1
ATOM 710 C C . GLU A 1 91 ? 2.441 0.021 28.278 1.00 85.25 91 GLU A C 1
ATOM 712 O O . GLU A 1 91 ? 2.142 -0.707 29.221 1.00 85.25 91 GLU A O 1
ATOM 717 N N . SER A 1 92 ? 3.320 1.020 28.414 1.00 86.44 92 SER A N 1
ATOM 718 C CA . SER A 1 92 ? 3.955 1.358 29.694 1.00 86.44 92 SER A CA 1
ATOM 719 C C . SER A 1 92 ? 3.044 2.140 30.636 1.00 86.44 92 SER A C 1
ATOM 721 O O . SER A 1 92 ? 3.303 2.183 31.841 1.00 86.44 92 SER A O 1
ATOM 723 N N . ARG A 1 93 ? 1.988 2.771 30.106 1.00 81.25 93 ARG A N 1
ATOM 724 C CA . ARG A 1 93 ? 1.017 3.497 30.915 1.00 81.25 93 ARG A CA 1
ATOM 725 C C . ARG A 1 93 ? 0.237 2.470 31.736 1.00 81.25 93 ARG A C 1
ATOM 727 O O . ARG A 1 93 ? -0.456 1.646 31.141 1.00 81.25 93 ARG A O 1
ATOM 734 N N . PRO A 1 94 ? 0.296 2.518 33.078 1.00 64.56 94 PRO A N 1
ATOM 735 C CA . PRO A 1 94 ? -0.494 1.621 33.900 1.00 64.56 94 PRO A CA 1
ATOM 736 C C . PRO A 1 94 ? -1.961 1.781 33.513 1.00 64.56 94 PRO A C 1
ATOM 738 O O . PRO A 1 94 ? -2.521 2.879 33.585 1.00 64.56 94 PRO A O 1
ATOM 741 N N . SER A 1 95 ? -2.583 0.695 33.064 1.00 57.34 95 SER A N 1
ATOM 742 C CA . SER A 1 95 ? -4.033 0.612 33.028 1.00 57.34 95 SER A CA 1
ATOM 743 C C . SER A 1 95 ? -4.533 0.923 34.443 1.00 57.34 95 SER A C 1
ATOM 745 O O . SER A 1 95 ? -4.087 0.261 35.384 1.00 57.34 95 SER A O 1
ATOM 747 N N . PRO A 1 96 ? -5.460 1.880 34.639 1.00 54.78 96 PRO A N 1
ATOM 748 C CA . PRO A 1 96 ? -6.030 2.132 35.966 1.00 54.78 96 PRO A CA 1
ATOM 749 C C . PRO A 1 96 ? -6.724 0.886 36.555 1.00 54.78 96 PRO A C 1
ATOM 751 O O . PRO A 1 96 ? -7.005 0.844 37.741 1.00 54.78 96 PRO A O 1
ATOM 754 N N . SER A 1 97 ? -6.921 -0.162 35.747 1.00 53.22 97 SER A N 1
ATOM 755 C CA . SER A 1 97 ? -7.502 -1.452 36.122 1.00 53.22 97 SER A CA 1
ATOM 756 C C . SER A 1 97 ? -6.548 -2.446 36.815 1.00 53.22 97 SER A C 1
ATOM 758 O O . SER A 1 97 ? -7.000 -3.526 37.184 1.00 53.22 97 SER A O 1
ATOM 760 N N . THR A 1 98 ? -5.244 -2.164 36.946 1.00 45.34 98 THR A N 1
ATOM 761 C CA . THR A 1 98 ? -4.253 -3.136 37.486 1.00 45.34 98 THR A CA 1
ATOM 762 C C . THR A 1 98 ? -3.732 -2.830 38.890 1.00 45.34 98 THR A C 1
ATOM 764 O O . THR A 1 98 ? -2.896 -3.572 39.408 1.00 45.34 98 THR A O 1
ATOM 767 N N . THR A 1 99 ? -4.217 -1.771 39.531 1.00 50.34 99 THR A N 1
ATOM 768 C CA . THR A 1 99 ? -3.965 -1.549 40.960 1.00 50.34 99 THR A CA 1
ATOM 769 C C . THR A 1 99 ? -4.833 -2.525 41.762 1.00 50.34 99 THR A C 1
ATOM 771 O O . THR A 1 99 ? -5.894 -2.926 41.291 1.00 50.34 99 THR A O 1
ATOM 774 N N . ALA A 1 100 ? -4.359 -2.973 42.930 1.00 55.00 100 ALA A N 1
ATOM 775 C CA . ALA A 1 100 ? -5.144 -3.778 43.873 1.00 55.00 100 ALA A CA 1
ATOM 776 C C . ALA A 1 100 ? -6.588 -3.243 43.984 1.00 55.00 100 ALA A C 1
ATOM 778 O O . ALA A 1 100 ? -6.735 -2.023 43.896 1.00 55.00 100 ALA A O 1
ATOM 779 N N . PRO A 1 101 ? -7.609 -4.117 44.151 1.00 54.66 101 PRO A N 1
ATOM 780 C CA . PRO A 1 101 ? -9.005 -3.687 44.170 1.00 54.66 101 PRO A CA 1
ATOM 781 C C . PRO A 1 101 ? -9.135 -2.513 45.129 1.00 54.66 101 PRO A C 1
ATOM 783 O O . PRO A 1 101 ? -8.719 -2.612 46.290 1.00 54.66 101 PRO A O 1
ATOM 786 N N . ASP A 1 102 ? -9.599 -1.384 44.596 1.00 60.50 102 ASP A N 1
ATOM 787 C CA . ASP A 1 102 ? -9.758 -0.174 45.385 1.00 60.50 102 ASP A CA 1
ATOM 788 C C . ASP A 1 102 ? -10.719 -0.493 46.538 1.00 60.50 102 ASP A C 1
ATOM 790 O O . ASP A 1 102 ? -11.607 -1.341 46.399 1.00 60.50 102 ASP A O 1
ATOM 794 N N . SER A 1 103 ? -10.559 0.149 47.696 1.00 65.06 103 SER A N 1
ATOM 795 C CA . SER A 1 103 ? -11.476 -0.107 48.819 1.00 65.06 103 SER A CA 1
ATOM 796 C C . SER A 1 103 ? -12.932 0.182 48.438 1.00 65.06 103 SER A C 1
ATOM 798 O O . SER A 1 103 ? -13.835 -0.408 49.020 1.00 65.06 103 SER A O 1
ATOM 800 N N . GLU A 1 104 ? -13.157 1.027 47.428 1.00 68.38 104 GLU A N 1
ATOM 801 C CA . GLU A 1 104 ? -14.469 1.286 46.832 1.00 68.38 104 GLU A CA 1
ATOM 802 C C . GLU A 1 104 ? -14.979 0.133 45.942 1.00 68.38 104 GLU A C 1
ATOM 804 O O . GLU A 1 104 ? -16.170 -0.173 45.976 1.00 68.38 104 GLU A O 1
ATOM 809 N N . GLU A 1 105 ? -14.108 -0.572 45.205 1.00 67.88 105 GLU A N 1
ATOM 810 C CA . GLU A 1 105 ? -14.501 -1.733 44.382 1.00 67.88 105 GLU A CA 1
ATOM 811 C C . GLU A 1 105 ? -14.998 -2.884 45.267 1.00 67.88 105 GLU A C 1
ATOM 813 O O . GLU A 1 105 ? -16.008 -3.506 44.956 1.00 67.88 105 GLU A O 1
ATOM 818 N N . LEU A 1 106 ? -14.362 -3.107 46.423 1.00 71.00 106 LEU A N 1
ATOM 819 C CA . LEU A 1 106 ? -14.783 -4.134 47.388 1.00 71.00 106 LEU A CA 1
ATOM 820 C C . LEU A 1 106 ? -16.146 -3.846 48.040 1.00 71.00 106 LEU A C 1
ATOM 822 O O . LEU A 1 106 ? -16.779 -4.770 48.550 1.00 71.00 106 LEU A O 1
ATOM 826 N N . VAL A 1 107 ? -16.597 -2.586 48.052 1.00 78.88 107 VAL A N 1
ATOM 827 C CA . VAL A 1 107 ? -17.939 -2.218 48.539 1.00 78.88 107 VAL A CA 1
ATOM 828 C C . VAL A 1 107 ? -19.002 -2.564 47.499 1.00 78.88 107 VAL A C 1
ATOM 830 O O . VAL A 1 107 ? -20.068 -3.060 47.859 1.00 78.88 107 VAL A O 1
ATOM 833 N N . VAL A 1 108 ? -18.718 -2.308 46.220 1.00 79.62 108 VAL A N 1
ATOM 834 C CA . VAL A 1 108 ? -19.671 -2.512 45.117 1.00 79.62 108 VAL A CA 1
ATOM 835 C C . VAL A 1 108 ? -19.697 -3.970 44.649 1.00 79.62 108 VAL A C 1
ATOM 837 O O . VAL A 1 108 ? -20.756 -4.480 44.292 1.00 79.62 108 VAL A O 1
ATOM 840 N N . ASP A 1 109 ? -18.558 -4.659 44.699 1.00 83.50 109 ASP A N 1
ATOM 841 C CA . ASP A 1 109 ? -18.407 -6.059 44.311 1.00 83.50 109 ASP A CA 1
ATOM 842 C C . ASP A 1 109 ? -17.612 -6.858 45.365 1.00 83.50 109 ASP A C 1
ATOM 844 O O . ASP A 1 109 ? -16.433 -7.178 45.179 1.00 83.50 109 ASP A O 1
ATOM 848 N N . PRO A 1 110 ? -18.252 -7.224 46.493 1.00 82.38 110 PRO A N 1
ATOM 849 C CA . PRO A 1 110 ? -17.587 -7.948 47.579 1.00 82.38 110 PRO A CA 1
ATOM 850 C C . PRO A 1 110 ? -17.072 -9.334 47.169 1.00 82.38 110 PRO A C 1
ATOM 852 O O . PRO A 1 110 ? -16.141 -9.859 47.782 1.00 82.38 110 PRO A O 1
ATOM 855 N N . ASN A 1 111 ? -17.689 -9.940 46.150 1.00 85.88 111 ASN A N 1
ATOM 856 C CA . ASN A 1 111 ? -17.356 -11.279 45.664 1.00 85.88 111 ASN A CA 1
ATOM 857 C C . ASN A 1 111 ? -16.346 -11.251 44.505 1.00 85.88 111 ASN A C 1
ATOM 859 O O . ASN A 1 111 ? -15.817 -12.302 44.139 1.00 85.88 111 ASN A O 1
ATOM 863 N N . GLY A 1 112 ? -16.063 -10.073 43.944 1.00 83.94 112 GLY A N 1
ATOM 864 C CA . GLY A 1 112 ? -15.182 -9.904 42.793 1.00 83.94 112 GLY A CA 1
ATOM 865 C C . GLY A 1 112 ? -15.743 -10.497 41.496 1.00 83.94 112 GLY A C 1
ATOM 866 O O . GLY A 1 112 ? -14.954 -10.922 40.651 1.00 83.94 112 GLY A O 1
ATOM 867 N N . GLU A 1 113 ? -17.069 -10.581 41.342 1.00 86.25 113 GLU A N 1
ATOM 868 C CA . GLU A 1 113 ? -17.736 -11.118 40.145 1.00 86.25 113 GLU A CA 1
ATOM 869 C C . GLU A 1 113 ? -17.374 -10.334 38.872 1.00 86.25 113 GLU A C 1
ATOM 871 O O . GLU A 1 113 ? -17.230 -10.914 37.795 1.00 86.25 113 GLU A O 1
ATOM 876 N N . TYR A 1 114 ? -17.170 -9.025 38.999 1.00 85.12 114 TYR A N 1
ATOM 877 C CA . TYR A 1 114 ? -16.921 -8.094 37.901 1.00 85.12 114 TYR A CA 1
ATOM 878 C C . TYR A 1 114 ? -15.443 -7.757 37.713 1.00 85.12 114 TYR A C 1
ATOM 880 O O . TYR A 1 114 ? -15.074 -7.011 36.797 1.00 85.12 114 TYR A O 1
ATOM 888 N N . LYS A 1 115 ? -14.567 -8.330 38.541 1.00 84.31 115 LYS A N 1
ATOM 889 C CA . LYS A 1 115 ? -13.133 -8.083 38.464 1.00 84.31 115 LYS A CA 1
ATOM 890 C C . LYS A 1 115 ? -12.584 -8.494 37.096 1.00 84.31 115 LYS A C 1
ATOM 892 O O . LYS A 1 115 ? -12.677 -9.646 36.678 1.00 84.31 115 LYS A O 1
ATOM 897 N N . GLY A 1 116 ? -11.953 -7.546 36.404 1.00 81.12 116 GLY A N 1
ATOM 898 C CA . GLY A 1 116 ? -11.369 -7.773 35.078 1.00 81.12 116 GLY A CA 1
ATOM 899 C C . GLY A 1 116 ? -12.379 -7.768 33.926 1.00 81.12 116 GLY A C 1
ATOM 900 O O . GLY A 1 116 ? -11.994 -8.043 32.787 1.00 81.12 116 GLY A O 1
ATOM 901 N N . PHE A 1 117 ? -13.646 -7.423 34.177 1.00 83.31 117 PHE A N 1
ATOM 902 C CA . PHE A 1 117 ? -14.578 -7.140 33.093 1.00 83.31 117 PHE A CA 1
ATOM 903 C C . PHE A 1 117 ? -14.104 -5.920 32.301 1.00 83.31 117 PHE A C 1
ATOM 905 O O . PHE A 1 117 ? -13.697 -4.893 32.844 1.00 83.31 117 PHE A O 1
ATOM 912 N N . THR A 1 118 ? -14.197 -6.014 30.977 1.00 87.75 118 THR A N 1
ATOM 913 C CA . THR A 1 118 ? -14.046 -4.832 30.124 1.00 87.75 118 THR A CA 1
ATOM 914 C C . THR A 1 118 ? -15.278 -3.935 30.263 1.00 87.75 118 THR A C 1
ATOM 916 O O . THR A 1 118 ? -16.361 -4.407 30.609 1.00 87.75 118 THR A O 1
ATOM 919 N N . ARG A 1 119 ? -15.163 -2.648 29.901 1.00 88.94 119 ARG A N 1
ATOM 920 C CA . ARG A 1 119 ? -16.320 -1.732 29.867 1.00 88.94 119 ARG A CA 1
ATOM 921 C C . ARG A 1 119 ? -17.489 -2.307 29.060 1.00 88.94 119 ARG A C 1
ATOM 923 O O . ARG A 1 119 ? -18.633 -2.189 29.475 1.00 88.94 119 ARG A O 1
ATOM 930 N N . ALA A 1 120 ? -17.204 -2.941 27.922 1.00 89.25 120 ALA A N 1
ATOM 931 C CA . ALA A 1 120 ? -18.234 -3.572 27.100 1.00 89.25 120 ALA A CA 1
ATOM 932 C C . ALA A 1 120 ? -18.917 -4.739 27.830 1.00 89.25 120 ALA A C 1
ATOM 934 O O . ALA A 1 120 ? -20.135 -4.857 27.771 1.00 89.25 120 ALA A O 1
ATOM 935 N N . ALA A 1 121 ? -18.152 -5.563 28.553 1.00 90.12 121 ALA A N 1
ATOM 936 C CA . ALA A 1 121 ? -18.703 -6.674 29.325 1.00 90.12 121 ALA A CA 1
ATOM 937 C C . ALA A 1 121 ? -19.609 -6.193 30.472 1.00 90.12 121 ALA A C 1
ATOM 939 O O . ALA A 1 121 ? -20.679 -6.763 30.671 1.00 90.12 121 ALA A O 1
ATOM 940 N N . LEU A 1 122 ? -19.224 -5.120 31.177 1.00 91.44 122 LEU A N 1
ATOM 941 C CA . LEU A 1 122 ? -20.064 -4.505 32.214 1.00 91.44 122 LEU A CA 1
ATOM 942 C C . LEU A 1 122 ? -21.382 -3.980 31.638 1.00 91.44 122 LEU A C 1
ATOM 944 O O . LEU A 1 122 ? -22.446 -4.267 32.177 1.00 91.44 122 LEU A O 1
ATOM 948 N N . VAL A 1 123 ? -21.322 -3.265 30.512 1.00 91.88 123 VAL A N 1
ATOM 949 C CA . VAL A 1 123 ? -22.521 -2.752 29.833 1.00 91.88 123 VAL A CA 1
ATOM 950 C C . VAL A 1 123 ? -23.449 -3.896 29.423 1.00 91.88 123 VAL A C 1
ATOM 952 O O . VAL A 1 123 ? -24.644 -3.834 29.696 1.00 91.88 123 VAL A O 1
ATOM 955 N N . SER A 1 124 ? -22.915 -4.970 28.836 1.00 94.19 124 SER A N 1
ATOM 956 C CA . SER A 1 124 ? -23.719 -6.144 28.476 1.00 94.19 124 SER A CA 1
ATOM 957 C C . SER A 1 124 ? -24.414 -6.773 29.684 1.00 94.19 124 SER A C 1
ATOM 959 O O . SER A 1 124 ? -25.573 -7.168 29.581 1.00 94.19 124 SER A O 1
ATOM 961 N N . ARG A 1 125 ? -23.730 -6.847 30.832 1.00 92.94 125 ARG A N 1
ATOM 962 C CA . ARG A 1 125 ? -24.293 -7.409 32.063 1.00 92.94 125 ARG A CA 1
ATOM 963 C C . ARG A 1 125 ? -25.419 -6.550 32.638 1.00 92.94 125 ARG A C 1
ATOM 965 O O . ARG A 1 125 ? -26.408 -7.103 33.102 1.00 92.94 125 ARG A O 1
ATOM 972 N N . ILE A 1 126 ? -25.299 -5.223 32.573 1.00 91.19 126 ILE A N 1
ATOM 973 C CA . ILE A 1 126 ? -26.368 -4.305 32.994 1.00 91.19 126 ILE A CA 1
ATOM 974 C C . ILE A 1 126 ? -27.627 -4.543 32.155 1.00 91.19 126 ILE A C 1
ATOM 976 O O . ILE A 1 126 ? -28.686 -4.784 32.723 1.00 91.19 126 ILE A O 1
ATOM 980 N N . PHE A 1 127 ? -27.501 -4.588 30.826 1.00 92.69 127 PHE A N 1
ATOM 981 C CA . PHE A 1 127 ? -28.647 -4.851 29.947 1.00 92.69 127 PHE A CA 1
ATOM 982 C C . PHE A 1 127 ? -29.291 -6.221 30.191 1.00 92.69 127 PHE A C 1
ATOM 984 O O . PHE A 1 127 ? -30.512 -6.355 30.124 1.00 92.69 127 PHE A O 1
ATOM 991 N N . GLU A 1 128 ? -28.489 -7.248 30.481 1.00 93.19 128 GLU A N 1
ATOM 992 C CA . GLU A 1 128 ? -29.007 -8.567 30.851 1.00 93.19 128 GLU A CA 1
ATOM 993 C C . GLU A 1 128 ? -29.831 -8.506 32.148 1.00 93.19 128 GLU A C 1
ATOM 995 O O . GLU A 1 128 ? -30.928 -9.062 32.208 1.00 93.19 128 GLU A O 1
ATOM 1000 N N . LEU A 1 129 ? -29.323 -7.813 33.172 1.00 92.31 129 LEU A N 1
ATOM 1001 C CA . LEU A 1 129 ? -30.011 -7.658 34.454 1.00 92.31 129 LEU A CA 1
ATOM 1002 C C . LEU A 1 129 ? -31.289 -6.822 34.321 1.00 92.31 129 LEU A C 1
ATOM 1004 O O . LEU A 1 129 ? -32.317 -7.205 34.875 1.00 92.31 129 LEU A O 1
ATOM 1008 N N . GLU A 1 130 ? -31.259 -5.726 33.564 1.00 90.44 130 GLU A N 1
ATOM 1009 C CA . GLU A 1 130 ? -32.438 -4.894 33.285 1.00 90.44 130 GLU A CA 1
ATOM 1010 C C . GLU A 1 130 ? -33.551 -5.701 32.608 1.00 90.44 130 GLU A C 1
ATOM 1012 O O . GLU A 1 130 ? -34.713 -5.607 33.002 1.00 90.44 130 GLU A O 1
ATOM 1017 N N . ALA A 1 131 ? -33.200 -6.563 31.650 1.00 90.44 131 ALA A N 1
ATOM 1018 C CA . ALA A 1 131 ? -34.171 -7.432 30.993 1.00 90.44 131 ALA A CA 1
ATOM 1019 C C . ALA A 1 131 ? -34.837 -8.421 31.970 1.00 90.44 131 ALA A C 1
ATOM 1021 O O . ALA A 1 131 ? -36.020 -8.723 31.826 1.00 90.44 131 ALA A O 1
ATOM 1022 N N . GLN A 1 132 ? -34.106 -8.903 32.981 1.00 93.31 132 GLN A N 1
ATOM 1023 C CA . GLN A 1 132 ? -34.628 -9.846 33.978 1.00 93.31 132 GLN A CA 1
ATOM 1024 C C . GLN A 1 132 ? -35.523 -9.181 35.035 1.00 93.31 132 GLN A C 1
ATOM 1026 O O . GLN A 1 132 ? -36.397 -9.845 35.598 1.00 93.31 132 GLN A O 1
ATOM 1031 N N . GLN A 1 133 ? -35.337 -7.888 35.325 1.00 92.19 133 GLN A N 1
ATOM 1032 C CA . GLN A 1 133 ? -36.081 -7.201 36.390 1.00 92.19 133 GLN A CA 1
ATOM 1033 C C . GLN A 1 133 ? -37.596 -7.210 36.164 1.00 92.19 133 GLN A C 1
ATOM 1035 O O . GLN A 1 133 ? -38.348 -7.420 37.119 1.00 92.19 133 GLN A O 1
ATOM 1040 N N . LEU A 1 134 ? -38.049 -7.050 34.917 1.00 87.88 134 LEU A N 1
ATOM 1041 C CA . LEU A 1 134 ? -39.475 -7.081 34.584 1.00 87.88 134 LEU A CA 1
ATOM 1042 C C . LEU A 1 134 ? -40.102 -8.448 34.899 1.00 87.88 134 LEU A C 1
ATOM 1044 O O . LEU A 1 134 ? -41.163 -8.523 35.521 1.00 87.88 134 LEU A O 1
ATOM 1048 N N . ASP A 1 135 ? -39.425 -9.532 34.524 1.00 91.44 135 ASP A N 1
ATOM 1049 C CA . ASP A 1 135 ? -39.907 -10.895 34.764 1.00 91.44 135 ASP A CA 1
ATOM 1050 C C . ASP A 1 135 ? -39.945 -11.232 36.262 1.00 91.44 135 ASP A C 1
ATOM 1052 O O . ASP A 1 135 ? -40.878 -11.892 36.739 1.00 91.44 135 ASP A O 1
ATOM 1056 N N . ILE A 1 136 ? -38.963 -10.742 37.025 1.00 92.44 136 ILE A N 1
ATOM 1057 C CA . ILE A 1 136 ? -38.917 -10.884 38.486 1.00 92.44 136 ILE A CA 1
ATOM 1058 C C . ILE A 1 136 ? -40.074 -10.115 39.135 1.00 92.44 136 ILE A C 1
ATOM 1060 O O . ILE A 1 136 ? -40.769 -10.670 39.990 1.00 92.44 136 ILE A O 1
ATOM 1064 N N . ALA A 1 137 ? -40.311 -8.866 38.724 1.00 89.81 137 ALA A N 1
ATOM 1065 C CA . ALA A 1 137 ? -41.397 -8.037 39.244 1.00 89.81 137 ALA A CA 1
ATOM 1066 C C . ALA A 1 137 ? -42.773 -8.642 38.935 1.00 89.81 137 ALA A C 1
ATOM 1068 O O . ALA A 1 137 ? -43.622 -8.752 39.819 1.00 89.81 137 ALA A O 1
ATOM 1069 N N . LYS A 1 138 ? -42.977 -9.129 37.709 1.00 90.12 138 LYS A N 1
ATOM 1070 C CA . LYS A 1 138 ? -44.207 -9.828 37.333 1.00 90.12 138 LYS A CA 1
ATOM 1071 C C . LYS A 1 138 ? -44.423 -11.078 38.189 1.00 90.12 138 LYS A C 1
ATOM 1073 O O . LYS A 1 138 ? -45.509 -11.287 38.723 1.00 90.12 138 LYS A O 1
ATOM 1078 N N . SER A 1 139 ? -43.388 -11.902 38.337 1.00 94.12 139 SER A N 1
ATOM 1079 C CA . SER A 1 139 ? -43.479 -13.148 39.106 1.00 94.12 139 SER A CA 1
ATOM 1080 C C . SER A 1 139 ? -43.748 -12.893 40.592 1.00 94.12 139 SER A C 1
ATOM 1082 O O . SER A 1 139 ? -44.487 -13.649 41.224 1.00 94.12 139 SER A O 1
ATOM 1084 N N . SER A 1 140 ? -43.172 -11.829 41.164 1.00 93.00 140 SER A N 1
ATOM 1085 C CA . SER A 1 140 ? -43.424 -11.451 42.556 1.00 93.00 140 SER A CA 1
ATOM 1086 C C . SER A 1 140 ? -44.858 -10.956 42.751 1.00 93.00 140 SER A C 1
ATOM 1088 O O . SER A 1 140 ? -45.515 -11.383 43.702 1.00 93.00 140 SER A O 1
ATOM 1090 N N . PHE A 1 141 ? -45.378 -10.150 41.821 1.00 90.44 141 PHE A N 1
ATOM 1091 C CA . PHE A 1 141 ? -46.767 -9.700 41.822 1.00 90.44 141 PHE A CA 1
ATOM 1092 C C . PHE A 1 141 ? -47.749 -10.872 41.712 1.00 90.44 141 PHE A C 1
ATOM 1094 O O . PHE A 1 141 ? -48.633 -11.009 42.557 1.00 90.44 141 PHE A O 1
ATOM 1101 N N . ASP A 1 142 ? -47.554 -11.765 40.736 1.00 90.56 142 ASP A N 1
ATOM 1102 C CA . ASP A 1 142 ? -48.397 -12.952 40.543 1.00 90.56 142 ASP A CA 1
ATOM 1103 C C . ASP A 1 142 ? -48.423 -13.830 41.809 1.00 90.56 142 ASP A C 1
ATOM 1105 O O . ASP A 1 142 ? -49.477 -14.319 42.222 1.00 90.56 142 ASP A O 1
ATOM 1109 N N . ASN A 1 143 ? -47.272 -13.986 42.474 1.00 95.00 143 ASN A N 1
ATOM 1110 C CA . ASN A 1 143 ? -47.171 -14.710 43.740 1.00 95.00 143 ASN A CA 1
ATOM 1111 C C . ASN A 1 143 ? -47.965 -14.026 44.869 1.00 95.00 143 ASN A C 1
ATOM 1113 O O . ASN A 1 143 ? -48.681 -14.700 45.609 1.00 95.00 143 ASN A O 1
ATOM 1117 N N . VAL A 1 144 ? -47.890 -12.697 44.998 1.00 93.12 144 VAL A N 1
ATOM 1118 C CA . VAL A 1 144 ? -48.684 -11.950 45.992 1.00 93.12 144 VAL A CA 1
ATOM 1119 C C . VAL A 1 144 ? -50.184 -12.094 45.725 1.00 93.12 144 VAL A C 1
ATOM 1121 O O . VAL A 1 144 ? -50.947 -12.355 46.656 1.00 93.12 144 VAL A O 1
ATOM 1124 N N . VAL A 1 145 ? -50.619 -11.994 44.466 1.00 88.31 145 VAL A N 1
ATOM 1125 C CA . VAL A 1 145 ? -52.028 -12.190 44.084 1.00 88.31 145 VAL A CA 1
ATOM 1126 C C . VAL A 1 145 ? -52.500 -13.599 44.443 1.00 88.31 145 VAL A C 1
ATOM 1128 O O . VAL A 1 145 ? -53.570 -13.761 45.032 1.00 88.31 145 VAL A O 1
ATOM 1131 N N . ALA A 1 146 ? -51.690 -14.622 44.162 1.00 90.50 146 ALA A N 1
ATOM 1132 C CA . ALA A 1 146 ? -52.004 -15.998 44.535 1.00 90.50 146 ALA A CA 1
ATOM 1133 C C . ALA A 1 146 ? -52.142 -16.167 46.057 1.00 90.50 146 ALA A C 1
ATOM 1135 O O . ALA A 1 146 ? -53.088 -16.803 46.523 1.00 90.50 146 ALA A O 1
ATOM 1136 N N . GLN A 1 147 ? -51.246 -15.562 46.844 1.00 94.12 147 GLN A N 1
ATOM 1137 C CA . GLN A 1 147 ? -51.343 -15.578 48.307 1.00 94.12 147 GLN A CA 1
ATOM 1138 C C . GLN A 1 147 ? -52.628 -14.900 48.803 1.00 94.12 147 GLN A C 1
ATOM 1140 O O . GLN A 1 147 ? -53.298 -15.439 49.682 1.00 94.12 147 GLN A O 1
ATOM 1145 N N . LEU A 1 148 ? -53.015 -13.759 48.223 1.00 91.06 148 LEU A N 1
ATOM 1146 C CA . LEU A 1 148 ? -54.250 -13.056 48.586 1.00 91.06 148 LEU A CA 1
ATOM 1147 C C . LEU A 1 148 ? -55.503 -13.895 48.320 1.00 91.06 148 LEU A C 1
ATOM 1149 O O . LEU A 1 148 ? -56.399 -13.914 49.163 1.00 91.06 148 LEU A O 1
ATOM 1153 N N . LEU A 1 149 ? -55.549 -14.612 47.197 1.00 88.75 149 LEU A N 1
ATOM 1154 C CA . LEU A 1 149 ? -56.655 -15.517 46.868 1.00 88.75 149 LEU A CA 1
ATOM 1155 C C . LEU A 1 149 ? -56.759 -16.685 47.858 1.00 88.75 149 LEU A C 1
ATOM 1157 O O . LEU A 1 149 ? -57.858 -17.066 48.249 1.00 88.75 149 LEU A O 1
ATOM 1161 N N . VAL A 1 150 ? -55.624 -17.227 48.311 1.00 91.69 150 VAL A N 1
ATOM 1162 C CA . VAL A 1 150 ? -55.601 -18.289 49.332 1.00 91.69 150 VAL A CA 1
ATOM 1163 C C . VAL A 1 150 ? -56.106 -17.779 50.683 1.00 91.69 150 VAL A C 1
ATOM 1165 O O . VAL A 1 150 ? -56.831 -18.489 51.377 1.00 91.69 150 VAL A O 1
ATOM 1168 N N . LEU A 1 151 ? -55.725 -16.558 51.065 1.00 93.25 151 LEU A N 1
ATOM 1169 C CA . LEU A 1 151 ? -56.117 -15.961 52.343 1.00 93.25 151 LEU A CA 1
ATOM 1170 C C . LEU A 1 151 ? -57.577 -15.483 52.365 1.00 93.25 151 LEU A C 1
ATOM 1172 O O . LEU A 1 151 ? -58.154 -15.378 53.446 1.00 93.25 151 LEU A O 1
ATOM 1176 N N . ASN A 1 152 ? -58.177 -15.218 51.202 1.00 91.94 152 ASN A N 1
ATOM 1177 C CA . ASN A 1 152 ? -59.541 -14.699 51.071 1.00 91.94 152 ASN A CA 1
ATOM 1178 C C . ASN A 1 152 ? -60.404 -15.609 50.172 1.00 91.94 152 ASN A C 1
ATOM 1180 O O . ASN A 1 152 ? -60.847 -15.176 49.110 1.00 91.94 152 ASN A O 1
ATOM 1184 N N . PRO A 1 153 ? -60.676 -16.863 50.578 1.00 88.06 153 PRO A N 1
ATOM 1185 C CA . PRO A 1 153 ? -61.311 -17.860 49.710 1.00 88.06 153 PRO A CA 1
ATOM 1186 C C . PRO A 1 153 ? -62.779 -17.562 49.364 1.00 88.06 153 PRO A C 1
ATOM 1188 O O . PRO A 1 153 ? -63.317 -18.157 48.435 1.00 88.06 153 PRO A O 1
ATOM 1191 N N . GLU A 1 154 ? -63.441 -16.675 50.111 1.00 89.62 154 GLU A N 1
ATOM 1192 C CA . GLU A 1 154 ? -64.850 -16.304 49.903 1.00 89.62 154 GLU A CA 1
ATOM 1193 C C . GLU A 1 154 ? -65.023 -14.982 49.136 1.00 89.62 154 GLU A C 1
ATOM 1195 O O . GLU A 1 154 ? -66.150 -14.538 48.919 1.00 89.62 154 GLU A O 1
ATOM 1200 N N . VAL A 1 155 ? -63.923 -14.331 48.744 1.00 84.50 155 VAL A N 1
ATOM 1201 C CA . VAL A 1 155 ? -63.943 -13.016 48.094 1.00 84.50 155 VAL A CA 1
ATOM 1202 C C . VAL A 1 155 ? -63.307 -13.113 46.714 1.00 84.50 155 VAL A C 1
ATOM 1204 O O . VAL A 1 155 ? -62.104 -13.331 46.587 1.00 84.50 155 VAL A O 1
ATOM 1207 N N . ASP A 1 156 ? -64.103 -12.867 45.676 1.00 84.31 156 ASP A N 1
ATOM 1208 C CA . ASP A 1 156 ? -63.579 -12.676 44.326 1.00 84.31 156 ASP A CA 1
ATOM 1209 C C . ASP A 1 156 ? -62.903 -11.301 44.221 1.00 84.31 156 ASP A C 1
ATOM 1211 O O . ASP A 1 156 ? -63.522 -10.257 44.451 1.00 84.31 156 ASP A O 1
ATOM 1215 N N . LEU A 1 157 ? -61.617 -11.287 43.861 1.00 82.94 157 LEU A N 1
ATOM 1216 C CA . LEU A 1 157 ? -60.866 -10.047 43.670 1.00 82.94 157 LEU A CA 1
ATOM 1217 C C . LEU A 1 157 ? -61.353 -9.316 42.412 1.00 82.94 157 LEU A C 1
ATOM 1219 O O . LEU A 1 157 ? -61.180 -9.785 41.286 1.00 82.94 157 LEU A O 1
ATOM 1223 N N . VAL A 1 158 ? -61.926 -8.127 42.598 1.00 81.88 158 VAL A N 1
ATOM 1224 C CA . VAL A 1 158 ? -62.327 -7.248 41.494 1.00 81.88 158 VAL A CA 1
ATOM 1225 C C . VAL A 1 158 ? -61.087 -6.577 40.907 1.00 81.88 158 VAL A C 1
ATOM 1227 O O . VAL A 1 158 ? -60.471 -5.725 41.537 1.00 81.88 158 VAL A O 1
ATOM 1230 N N . THR A 1 159 ? -60.738 -6.934 39.673 1.00 79.25 159 THR A N 1
ATOM 1231 C CA . THR A 1 159 ? -59.584 -6.368 38.949 1.00 79.25 159 THR A CA 1
ATOM 1232 C C . THR A 1 159 ? -59.956 -5.201 38.033 1.00 79.25 159 THR A C 1
ATOM 1234 O O . THR A 1 159 ? -59.086 -4.562 37.440 1.00 79.25 159 THR A O 1
ATOM 1237 N N . ALA A 1 160 ? -61.250 -4.892 37.908 1.00 81.62 160 ALA A N 1
ATOM 1238 C CA . ALA A 1 160 ? -61.729 -3.805 37.066 1.00 81.62 160 ALA A CA 1
ATOM 1239 C C . ALA A 1 160 ? -61.156 -2.457 37.537 1.00 81.62 160 ALA A C 1
ATOM 1241 O O . ALA A 1 160 ? -61.413 -2.013 38.652 1.00 81.62 160 ALA A O 1
ATOM 1242 N N . GLY A 1 161 ? -60.387 -1.798 36.668 1.00 80.75 161 GLY A N 1
ATOM 1243 C CA . GLY A 1 161 ? -59.758 -0.506 36.955 1.00 80.75 161 GLY A CA 1
ATOM 1244 C C . GLY A 1 161 ? -58.360 -0.582 37.578 1.00 80.75 161 GLY A C 1
ATOM 1245 O O . GLY A 1 161 ? -57.713 0.465 37.659 1.00 80.75 161 GLY A O 1
ATOM 1246 N N . ALA A 1 162 ? -57.878 -1.776 37.944 1.00 84.94 162 ALA A N 1
ATOM 1247 C CA . ALA A 1 162 ? -56.503 -1.992 38.384 1.00 84.94 162 ALA A CA 1
ATOM 1248 C C . ALA A 1 162 ? -55.517 -1.777 37.223 1.00 84.94 162 ALA A C 1
ATOM 1250 O O . ALA A 1 162 ? -55.765 -2.185 36.088 1.00 84.94 162 ALA A O 1
ATOM 1251 N N . SER A 1 163 ? -54.402 -1.110 37.503 1.00 83.44 163 SER A N 1
ATOM 1252 C CA . SER A 1 163 ? -53.337 -0.832 36.541 1.00 83.44 163 SER A CA 1
ATOM 1253 C C . SER A 1 163 ? -52.041 -0.596 37.305 1.00 83.44 163 SER A C 1
ATOM 1255 O O . SER A 1 163 ? -52.076 0.006 38.373 1.00 83.44 163 SER A O 1
ATOM 1257 N N . GLU A 1 164 ? -50.918 -1.037 36.742 1.00 77.81 164 GLU A N 1
ATOM 1258 C CA . GLU A 1 164 ? -49.571 -0.759 37.263 1.00 77.81 164 GLU A CA 1
ATOM 1259 C C . GLU A 1 164 ? -49.293 0.748 37.386 1.00 77.81 164 GLU A C 1
ATOM 1261 O O . GLU A 1 164 ? -48.585 1.181 38.285 1.00 77.81 164 GLU A O 1
ATOM 1266 N N . LEU A 1 165 ? -49.913 1.559 36.524 1.00 82.81 165 LEU A N 1
ATOM 1267 C CA . LEU A 1 165 ? -49.744 3.013 36.486 1.00 82.81 165 LEU A CA 1
ATOM 1268 C C . LEU A 1 165 ? -50.740 3.755 37.386 1.00 82.81 165 LEU A C 1
ATOM 1270 O O . LEU A 1 165 ? -51.007 4.935 37.166 1.00 82.81 165 LEU A O 1
ATOM 1274 N N . LYS A 1 166 ? -51.379 3.063 38.329 1.00 85.94 166 LYS A N 1
ATOM 1275 C CA . LYS A 1 166 ? -52.344 3.653 39.256 1.00 85.94 166 LYS A CA 1
ATOM 1276 C C . LYS A 1 166 ? -51.981 3.315 40.689 1.00 85.94 166 LYS A C 1
ATOM 1278 O O . LYS A 1 166 ? -51.469 2.241 40.981 1.00 85.94 166 LYS A O 1
ATOM 1283 N N . GLU A 1 167 ? -52.308 4.226 41.586 1.00 88.38 167 GLU A N 1
ATOM 1284 C CA . GLU A 1 167 ? -52.037 4.113 43.013 1.00 88.38 167 GLU A CA 1
ATOM 1285 C C . GLU A 1 167 ? -53.331 4.182 43.824 1.00 88.38 167 GLU A C 1
ATOM 1287 O O . GLU A 1 167 ? -54.380 4.586 43.321 1.00 88.38 167 GLU A O 1
ATOM 1292 N N . VAL A 1 168 ? -53.274 3.761 45.088 1.00 90.00 168 VAL A N 1
ATOM 1293 C CA . VAL A 1 168 ? -54.417 3.829 46.003 1.00 90.00 168 VAL A CA 1
ATOM 1294 C C . VAL A 1 168 ? -54.237 5.027 46.929 1.00 90.00 168 VAL A C 1
ATOM 1296 O O . VAL A 1 168 ? -53.395 4.994 47.823 1.00 90.00 168 VAL A O 1
ATOM 1299 N N . GLN A 1 169 ? -55.057 6.061 46.752 1.00 87.38 169 GLN A N 1
ATOM 1300 C CA . GLN A 1 169 ? -55.132 7.214 47.652 1.00 87.38 169 GLN A CA 1
ATOM 1301 C C . GLN A 1 169 ? -56.465 7.183 48.400 1.00 87.38 169 GLN A C 1
ATOM 1303 O O . GLN A 1 169 ? -57.519 7.040 47.786 1.00 87.38 169 GLN A O 1
ATOM 1308 N N . GLU A 1 170 ? -56.424 7.267 49.733 1.00 90.88 170 GLU A N 1
ATOM 1309 C CA . GLU A 1 170 ? -57.622 7.249 50.596 1.00 90.88 170 GLU A CA 1
ATOM 1310 C C . GLU A 1 170 ? -58.579 6.061 50.328 1.00 90.88 170 GLU A C 1
ATOM 1312 O O . GLU A 1 170 ? -59.788 6.147 50.530 1.00 90.88 170 GLU A O 1
ATOM 1317 N N . GLY A 1 171 ? -58.041 4.924 49.870 1.00 88.31 171 GLY A N 1
ATOM 1318 C CA . GLY A 1 171 ? -58.823 3.727 49.531 1.00 88.31 171 GLY A CA 1
ATOM 1319 C C . GLY A 1 171 ? -59.430 3.720 48.122 1.00 88.31 171 GLY A C 1
ATOM 1320 O O . GLY A 1 171 ? -60.182 2.802 47.797 1.00 88.31 171 GLY A O 1
ATOM 1321 N N . VAL A 1 172 ? -59.099 4.696 47.271 1.00 88.38 172 VAL A N 1
ATOM 1322 C CA . VAL A 1 172 ? -59.571 4.811 45.883 1.00 88.38 172 VAL A CA 1
ATOM 1323 C C . VAL A 1 172 ? -58.400 4.676 44.909 1.00 88.38 172 VAL A C 1
ATOM 1325 O O . VAL A 1 172 ? -57.336 5.248 45.124 1.00 88.38 172 VAL A O 1
ATOM 1328 N N . ILE A 1 173 ? -58.600 3.931 43.817 1.00 89.44 173 ILE A N 1
ATOM 1329 C CA . ILE A 1 173 ? -57.601 3.782 42.751 1.00 89.44 173 ILE A CA 1
ATOM 1330 C C . ILE A 1 173 ? -57.597 5.045 41.878 1.00 89.44 173 ILE A C 1
ATOM 1332 O O . ILE A 1 173 ? -58.576 5.325 41.180 1.00 89.44 173 ILE A O 1
ATOM 1336 N N . VAL A 1 174 ? -56.486 5.776 41.873 1.00 90.44 174 VAL A N 1
ATOM 1337 C CA . VAL A 1 174 ? -56.285 7.026 41.127 1.00 90.44 174 VAL A CA 1
ATOM 1338 C C . VAL A 1 174 ? -55.038 6.945 40.247 1.00 90.44 174 VAL A C 1
ATOM 1340 O O . VAL A 1 174 ? -54.170 6.101 40.450 1.00 90.44 174 VAL A O 1
ATOM 1343 N N . SER A 1 175 ? -54.959 7.791 39.220 1.00 88.44 175 SER A N 1
ATOM 1344 C CA . SER A 1 175 ? -53.720 7.954 38.452 1.00 88.44 175 SER A CA 1
ATOM 1345 C C . SER A 1 175 ? -52.786 8.908 39.203 1.00 88.44 175 SER A C 1
ATOM 1347 O O . SER A 1 175 ? -53.273 9.948 39.654 1.00 88.44 175 SER A O 1
ATOM 1349 N N . PRO A 1 176 ? -51.488 8.580 39.332 1.00 82.44 176 PRO A N 1
ATOM 1350 C CA . PRO A 1 176 ? -50.523 9.450 39.986 1.00 82.44 176 PRO A CA 1
ATOM 1351 C C . PRO A 1 176 ? -50.431 10.787 39.240 1.00 82.44 176 PRO A C 1
ATOM 1353 O O . PRO A 1 176 ? -50.624 10.856 38.020 1.00 82.44 176 PRO A O 1
ATOM 1356 N N . SER A 1 177 ? -50.168 11.862 39.983 1.00 78.31 177 SER A N 1
ATOM 1357 C CA . SER A 1 177 ? -49.901 13.178 39.394 1.00 78.31 177 SER A CA 1
ATOM 1358 C C . SER A 1 177 ? -48.621 13.102 38.553 1.00 78.31 177 SER A C 1
ATOM 1360 O O . SER A 1 177 ? -47.674 12.453 38.993 1.00 78.31 177 SER A O 1
ATOM 1362 N N . PRO A 1 178 ? -48.542 13.748 37.374 1.00 69.50 178 PRO A N 1
ATOM 1363 C CA . PRO A 1 178 ? -47.279 13.858 36.658 1.00 69.50 178 PRO A CA 1
ATOM 1364 C C . PRO A 1 178 ? -46.331 14.734 37.486 1.00 69.50 178 PRO A C 1
ATOM 1366 O O . PRO A 1 178 ? -46.443 15.958 37.475 1.00 69.50 178 PRO A O 1
ATOM 1369 N N . GLU A 1 179 ? -45.443 14.119 38.260 1.00 62.41 179 GLU A N 1
ATOM 1370 C CA . GLU A 1 179 ? -44.248 14.803 38.745 1.00 62.41 179 GLU A CA 1
ATOM 1371 C C . GLU A 1 179 ? -43.284 14.932 37.559 1.00 62.41 179 GLU A C 1
ATOM 1373 O O . GLU A 1 179 ? -43.066 13.971 36.820 1.00 62.41 179 GLU A O 1
ATOM 1378 N N . GLU A 1 180 ? -42.782 16.147 37.318 1.00 54.28 180 GLU A N 1
ATOM 1379 C CA . GLU A 1 180 ? -41.762 16.392 36.298 1.00 54.28 180 GLU A CA 1
ATOM 1380 C C . GLU A 1 180 ? -40.519 15.562 36.642 1.00 54.28 180 GLU A C 1
ATOM 1382 O O . GLU A 1 180 ? -39.946 15.695 37.721 1.00 54.28 180 GLU A O 1
ATOM 1387 N N . GLU A 1 181 ? -40.133 14.668 35.736 1.00 52.34 181 GLU A N 1
ATOM 1388 C CA . GLU A 1 181 ? -38.968 13.805 35.891 1.00 52.34 181 GLU A CA 1
ATOM 1389 C C . GLU A 1 181 ? -37.689 14.657 35.982 1.00 52.34 181 GLU A C 1
ATOM 1391 O O . GLU A 1 181 ? -37.221 15.216 34.986 1.00 52.34 181 GLU A O 1
ATOM 1396 N N . ASP A 1 182 ? -37.091 14.725 37.174 1.00 52.75 182 ASP A N 1
ATOM 1397 C CA . ASP A 1 182 ? -35.729 15.219 37.394 1.00 52.75 182 ASP A CA 1
ATOM 1398 C C . ASP A 1 182 ? -34.712 14.259 36.736 1.00 52.75 182 ASP A C 1
ATOM 1400 O O . ASP A 1 182 ? -34.017 13.475 37.382 1.00 52.75 182 ASP A O 1
ATOM 1404 N N . TYR A 1 183 ? -34.596 14.323 35.407 1.00 49.19 183 TYR A N 1
ATOM 1405 C CA . TYR A 1 183 ? -33.520 13.689 34.642 1.00 49.19 183 TYR A CA 1
ATOM 1406 C C . TYR A 1 183 ? -32.291 14.598 34.560 1.00 49.19 183 TYR A C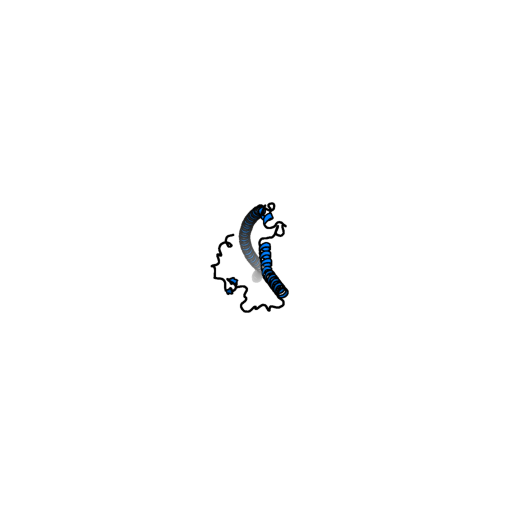 1
ATOM 1408 O O . TYR A 1 183 ? -31.865 15.050 33.497 1.00 49.19 183 TYR A O 1
ATOM 1416 N N . LEU A 1 184 ? -31.675 14.842 35.706 1.00 52.31 184 LEU A N 1
ATOM 1417 C CA . LEU A 1 184 ? -30.283 15.265 35.804 1.00 52.31 184 LEU A CA 1
ATOM 1418 C C . LEU A 1 184 ? -29.655 14.211 36.721 1.00 52.31 184 LEU A C 1
ATOM 1420 O O . LEU A 1 184 ? -30.060 14.076 37.865 1.00 52.31 184 LEU A O 1
ATOM 1424 N N . VAL A 1 185 ? -28.784 13.309 36.261 1.00 46.66 185 VAL A N 1
ATOM 1425 C CA . VAL A 1 185 ? -27.326 13.521 36.378 1.00 46.66 185 VAL A CA 1
ATOM 1426 C C . VAL A 1 185 ? -26.493 12.478 35.576 1.00 46.66 185 VAL A C 1
ATOM 1428 O O . VAL A 1 185 ? -25.270 12.550 35.571 1.00 46.66 185 VAL A O 1
ATOM 1431 N N . ILE A 1 186 ? -27.066 11.532 34.818 1.00 43.16 186 ILE A N 1
ATOM 1432 C CA . ILE A 1 186 ? -26.281 10.381 34.285 1.00 43.16 186 ILE A CA 1
ATOM 1433 C C . ILE A 1 186 ? -25.761 10.541 32.834 1.00 43.16 186 ILE A C 1
ATOM 1435 O O . ILE A 1 186 ? -25.773 9.582 32.070 1.00 43.16 186 ILE A O 1
ATOM 1439 N N . LEU A 1 187 ? -25.284 11.718 32.401 1.00 40.22 187 LEU A N 1
ATOM 1440 C CA . LEU A 1 187 ? -24.668 11.851 31.055 1.00 40.22 187 LEU A CA 1
ATOM 1441 C C . LEU A 1 187 ? -23.349 12.635 30.982 1.00 40.22 187 LEU A C 1
ATOM 1443 O O . LEU A 1 187 ? -22.925 13.037 29.900 1.00 40.22 187 LEU A O 1
ATOM 1447 N N . SER A 1 188 ? -22.641 12.804 32.094 1.00 39.53 188 SER A N 1
ATOM 1448 C CA . SER A 1 188 ? -21.313 13.429 32.083 1.00 39.53 188 SER A CA 1
ATOM 1449 C C . SER A 1 188 ? -20.243 12.530 32.694 1.00 39.53 188 SER A C 1
ATOM 1451 O O . SER A 1 188 ? -19.768 12.829 33.785 1.00 39.53 188 SER A O 1
ATOM 1453 N N . LEU A 1 189 ? -19.866 11.465 31.972 1.00 41.12 189 LEU A N 1
ATOM 1454 C CA . LEU A 1 189 ? -18.562 10.785 32.054 1.00 41.12 189 LEU A CA 1
ATOM 1455 C C . LEU A 1 189 ? -18.169 10.194 30.691 1.00 41.12 189 LEU A C 1
ATOM 1457 O O . LEU A 1 189 ? -18.943 9.369 30.153 1.00 41.12 189 LEU A O 1
#

Secondary structure (DSSP, 8-state):
--SHHHHHHHHHHHHHHHHHHHHHHHHHHHHHHHHHHHHHHHHHHHHHHHHHHHHHHHHHHHHHHHHHHHHHHHHHHHHHHHHHHHHHHHHHSPPGGGSS--TTHHHH-TT-TTTT--HHHHHHHHHHHHHHHHHHHHHHHHHHHHHHHHH-TT-----TT--TT-EEETTEEEPPP-------STT--

pLDDT: mean 86.39, std 15.01, range [39.53, 98.5]

Sequence (189 aa):
MLGGDSMFHIALERDAAKKEVALVQQSLEQAKVNHAAYKEKFKLQAGLLTKLNEKEEEAARLTTETEKLEGQVKDLTTEKKTLEGKVKELESRPSPSTTAPDSEELVVDPNGEYKGFTRAALVSRIFELEAQQLDIAKSSFDNVVAQLLVLNPEVDLVTAGASELKEVQEGVIVSPSPEEEDYLVILSL

Radius of gyration: 57.33 Å; chains: 1; bounding box: 121×35×150 Å

Foldseek 3Di:
DPPPVVVVVVVVVVVVVVVVVVVVVVVVVVVVVVVVVVVVVVVVVVVVVVVVVVVVVVVVVVVVVVVVVVVVVVVVVVVVVVVVVVVVVVVPPDDPLPPDQDPVNCVVCVPCPCRPPDPVRVVVVVVVVVVVVVVVVVVVVVVVVVVVCVVCVPDDDDCVPDDPQWDADPNDTGGDDPDPDPPDDPDDD

Organism: Trifolium subterraneum (NCBI:txid3900)